Protein AF-A0A6M1RJI9-F1 (afdb_monomer)

Nearest PDB structures (foldseek):
  6ueb-assembly1_A  TM=7.688E-01  e=1.626E-05  Rabies virus SAD B19
  5a22-assembly1_A  TM=8.519E-01  e=1.386E-04  Vesicular stomatitis virus
  6u1x-assembly1_A  TM=8.011E-01  e=6.785E-05  Vesicular stomatitis Indiana virus strain San Juan

Structure (mmCIF, N/CA/C/O backbone):
data_AF-A0A6M1RJI9-F1
#
_entry.id   AF-A0A6M1RJI9-F1
#
loop_
_atom_site.group_PDB
_atom_site.id
_atom_site.type_symbol
_atom_site.label_atom_id
_atom_site.label_alt_id
_atom_site.label_comp_id
_atom_site.label_asym_id
_atom_site.label_entity_id
_atom_site.label_seq_id
_atom_site.pdbx_PDB_ins_code
_atom_site.Cartn_x
_atom_site.Cartn_y
_atom_site.Cartn_z
_atom_site.occupancy
_atom_site.B_iso_or_equiv
_atom_site.auth_seq_id
_atom_site.auth_comp_id
_atom_site.auth_asym_id
_atom_site.auth_atom_id
_atom_site.pdbx_PDB_model_num
ATOM 1 N N . MET A 1 1 ? 3.132 4.518 -4.940 1.00 54.66 1 MET A N 1
ATOM 2 C CA . MET A 1 1 ? 4.496 5.054 -4.721 1.00 54.66 1 MET A CA 1
ATOM 3 C C . MET A 1 1 ? 4.638 6.517 -5.124 1.00 54.66 1 MET A C 1
ATOM 5 O O . MET A 1 1 ? 5.552 7.148 -4.623 1.00 54.66 1 MET A O 1
ATOM 9 N N . GLY A 1 2 ? 3.790 7.071 -5.997 1.00 61.56 2 GLY A N 1
ATOM 10 C CA . GLY A 1 2 ? 3.803 8.501 -6.336 1.00 61.56 2 GLY A CA 1
ATOM 11 C C . GLY A 1 2 ? 2.572 9.245 -5.818 1.00 61.56 2 GLY A C 1
ATOM 12 O O . GLY A 1 2 ? 1.633 8.610 -5.335 1.00 61.56 2 GLY A O 1
ATOM 13 N N . TYR A 1 3 ? 2.595 10.574 -5.956 1.00 63.38 3 TYR A N 1
ATOM 14 C CA . TYR A 1 3 ? 1.474 11.466 -5.640 1.00 63.38 3 TYR A CA 1
ATOM 15 C C . TYR A 1 3 ? 0.200 11.020 -6.367 1.00 63.38 3 TYR A C 1
ATOM 17 O O . TYR A 1 3 ? 0.283 10.525 -7.492 1.00 63.38 3 TYR A O 1
ATOM 25 N N . ASN A 1 4 ? -0.963 11.174 -5.725 1.00 62.00 4 ASN A N 1
ATOM 26 C CA . ASN A 1 4 ? -2.245 10.734 -6.278 1.00 62.00 4 ASN A CA 1
ATOM 27 C C . ASN A 1 4 ? -2.454 11.319 -7.682 1.00 62.00 4 ASN A C 1
ATOM 29 O O . ASN A 1 4 ? -2.643 12.524 -7.841 1.00 62.00 4 ASN A O 1
ATOM 33 N N . GLY A 1 5 ? -2.432 10.452 -8.691 1.00 67.50 5 GLY A N 1
ATOM 34 C CA . GLY A 1 5 ? -2.648 10.810 -10.084 1.00 67.50 5 GLY A CA 1
ATOM 35 C C . GLY A 1 5 ? -3.392 9.689 -10.790 1.00 67.50 5 GLY A C 1
ATOM 36 O O . GLY A 1 5 ? -3.007 8.527 -10.679 1.00 67.50 5 GLY A O 1
ATOM 37 N N . ILE A 1 6 ? -4.462 10.044 -11.500 1.00 73.12 6 ILE A N 1
ATOM 38 C CA . ILE A 1 6 ? -5.190 9.106 -12.355 1.00 73.12 6 ILE A CA 1
ATOM 39 C 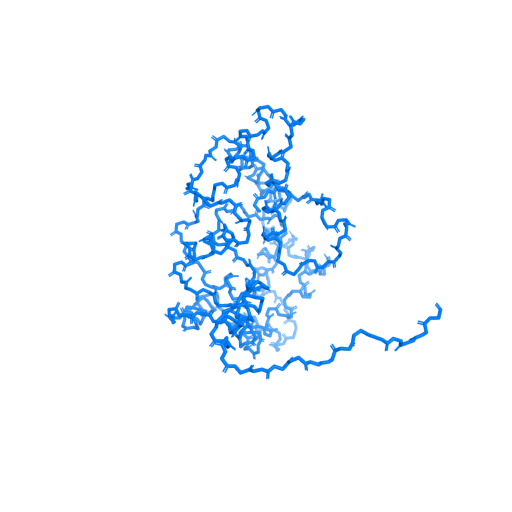C . ILE A 1 6 ? -4.320 8.842 -13.581 1.00 73.12 6 ILE A C 1
ATOM 41 O O . ILE A 1 6 ? -3.926 9.778 -14.280 1.00 73.12 6 ILE A O 1
ATOM 45 N N . ASN A 1 7 ? -4.005 7.574 -13.836 1.00 78.75 7 ASN A N 1
ATOM 46 C CA . ASN A 1 7 ? -3.258 7.186 -15.029 1.00 78.75 7 ASN A CA 1
ATOM 47 C C . ASN A 1 7 ? -4.212 6.914 -16.211 1.00 78.75 7 ASN A C 1
ATOM 49 O O . ASN A 1 7 ? -5.411 6.694 -16.038 1.00 78.75 7 ASN A O 1
ATOM 53 N N . ILE A 1 8 ? -3.683 6.908 -17.439 1.00 82.62 8 ILE A N 1
ATOM 54 C CA . ILE A 1 8 ? -4.503 6.674 -18.642 1.00 82.62 8 ILE A CA 1
ATOM 55 C C . ILE A 1 8 ? -5.174 5.290 -18.590 1.00 82.62 8 ILE A C 1
ATOM 57 O O . ILE A 1 8 ? -6.330 5.146 -18.978 1.00 82.62 8 ILE A O 1
ATOM 61 N N . LEU A 1 9 ? -4.484 4.277 -18.056 1.00 81.94 9 LEU A N 1
ATOM 62 C CA . LEU A 1 9 ? -5.016 2.913 -17.950 1.00 81.94 9 LEU A CA 1
ATOM 63 C C . LEU A 1 9 ? -6.237 2.821 -17.019 1.00 81.94 9 LEU A C 1
ATOM 65 O O . LEU A 1 9 ? -7.121 2.003 -17.247 1.00 81.94 9 LEU A O 1
ATOM 69 N N . GLU A 1 10 ? -6.313 3.674 -16.005 1.00 81.62 10 GLU A N 1
ATOM 70 C CA . GLU A 1 10 ? -7.425 3.794 -15.064 1.00 81.62 10 GLU A CA 1
ATOM 71 C C . GLU A 1 10 ? -8.623 4.511 -15.688 1.00 81.62 10 GLU A C 1
ATOM 73 O O . GLU A 1 10 ? -9.766 4.193 -15.367 1.00 81.62 10 GLU A O 1
ATOM 78 N N . MET A 1 11 ? -8.376 5.421 -16.637 1.00 82.12 11 MET A N 1
ATOM 79 C CA . MET A 1 11 ? -9.438 5.990 -17.471 1.00 82.12 11 MET A CA 1
ATOM 80 C C . MET A 1 11 ? -9.986 4.968 -18.476 1.00 82.12 11 MET A C 1
ATOM 82 O O . MET A 1 11 ? -11.170 5.006 -18.800 1.00 82.12 11 MET A O 1
ATOM 86 N N . MET A 1 12 ? -9.140 4.053 -18.962 1.00 82.81 12 MET A N 1
ATOM 87 C CA . MET A 1 12 ? -9.528 3.019 -19.928 1.00 82.81 12 MET A CA 1
ATOM 88 C C . MET A 1 12 ? -10.260 1.840 -19.282 1.00 82.81 12 MET A C 1
ATOM 90 O O . MET A 1 12 ? -11.216 1.325 -19.859 1.00 82.81 12 MET A O 1
ATOM 94 N N . MET A 1 13 ? -9.821 1.396 -18.102 1.00 83.06 13 MET A N 1
ATOM 95 C CA . MET A 1 13 ? -10.439 0.286 -17.379 1.00 83.06 13 MET A CA 1
ATOM 96 C C . MET A 1 13 ? -10.704 0.646 -15.923 1.00 83.06 13 MET A C 1
ATOM 98 O O . MET A 1 13 ? -9.793 0.907 -15.135 1.00 83.06 13 MET A O 1
ATOM 102 N N . ARG A 1 14 ? -11.980 0.570 -15.543 1.00 80.25 14 ARG A N 1
ATOM 103 C CA . ARG A 1 14 ? -12.413 0.756 -14.161 1.00 80.25 14 ARG A CA 1
ATOM 104 C C . ARG A 1 14 ? -12.185 -0.526 -13.362 1.00 80.25 14 ARG A C 1
ATOM 106 O O . ARG A 1 14 ? -12.650 -1.588 -13.759 1.00 80.25 14 ARG A O 1
ATOM 113 N N . GLY A 1 15 ? -11.534 -0.403 -12.205 1.00 78.06 15 GLY A N 1
ATOM 114 C CA . GLY A 1 15 ? -11.359 -1.520 -11.271 1.00 78.06 15 GLY A CA 1
ATOM 115 C C . GLY A 1 15 ? -10.278 -2.512 -11.694 1.00 78.06 15 GLY A C 1
ATOM 116 O O . GLY A 1 15 ? -10.478 -3.719 -11.579 1.00 78.06 15 GLY A O 1
ATOM 117 N N . PHE A 1 16 ? -9.141 -2.013 -12.193 1.00 79.44 16 PHE A N 1
ATOM 118 C CA . PHE A 1 16 ? -7.986 -2.869 -12.447 1.00 79.44 16 PHE A CA 1
ATOM 119 C C . PHE A 1 16 ? -7.584 -3.573 -11.143 1.00 79.44 16 PHE A C 1
ATOM 121 O O . PHE A 1 16 ? -7.431 -2.906 -10.120 1.00 79.44 16 PHE A O 1
ATOM 128 N N . PRO A 1 17 ? -7.431 -4.903 -11.143 1.00 79.31 17 PRO A N 1
ATOM 129 C CA . PRO A 1 17 ? -7.428 -5.628 -9.886 1.00 79.31 17 PRO A CA 1
ATOM 130 C C . PRO A 1 17 ? -6.064 -5.533 -9.158 1.00 79.31 17 PRO A C 1
ATOM 132 O O . PRO A 1 17 ? -6.002 -5.904 -7.989 1.00 79.31 17 PRO A O 1
ATOM 135 N N . ASP A 1 18 ? -4.983 -5.083 -9.823 1.00 84.31 18 ASP A N 1
ATOM 136 C CA . ASP A 1 18 ? -3.651 -4.823 -9.238 1.00 84.31 18 ASP A CA 1
ATOM 137 C C . ASP A 1 18 ? -3.057 -3.485 -9.688 1.00 84.31 18 ASP A C 1
ATOM 139 O O . ASP A 1 18 ? -2.511 -3.344 -10.788 1.00 84.31 18 ASP A O 1
ATOM 143 N N . ASN A 1 19 ? -3.106 -2.513 -8.783 1.00 84.44 19 ASN A N 1
ATOM 144 C CA . ASN A 1 19 ? -2.624 -1.161 -9.030 1.00 84.44 19 ASN A CA 1
ATOM 145 C C . ASN A 1 19 ? -1.123 -1.115 -9.358 1.00 84.44 19 ASN A C 1
ATOM 147 O O . ASN A 1 19 ? -0.722 -0.346 -10.228 1.00 84.44 19 ASN A O 1
ATOM 151 N N . LEU A 1 20 ? -0.296 -1.967 -8.739 1.00 86.25 20 LEU A N 1
ATOM 152 C CA . LEU A 1 20 ? 1.151 -1.963 -8.970 1.00 86.25 20 LEU A CA 1
ATOM 153 C C . LEU A 1 20 ? 1.479 -2.395 -10.403 1.00 86.25 20 LEU A C 1
ATOM 155 O O . LEU A 1 20 ? 2.220 -1.704 -11.099 1.00 86.25 20 LEU A O 1
ATOM 159 N N . SER A 1 21 ? 0.883 -3.499 -10.865 1.00 87.31 21 SER A N 1
ATOM 160 C CA . SER A 1 21 ? 1.082 -3.985 -12.238 1.00 87.31 21 SER A CA 1
ATOM 161 C C . SER A 1 21 ? 0.628 -2.966 -13.275 1.00 87.31 21 SER A C 1
ATOM 163 O O . SER A 1 21 ? 1.311 -2.766 -14.282 1.00 87.31 21 SER A O 1
ATOM 165 N N . ARG A 1 22 ? -0.500 -2.294 -13.027 1.00 86.94 22 ARG A N 1
ATOM 166 C CA . ARG A 1 22 ? -1.005 -1.220 -13.887 1.00 86.94 22 ARG A CA 1
ATOM 167 C C . ARG A 1 22 ? -0.012 -0.064 -13.972 1.00 86.94 22 ARG A C 1
ATOM 169 O O . ARG A 1 22 ? 0.372 0.331 -15.072 1.00 86.94 22 ARG A O 1
ATOM 176 N N . ASP A 1 23 ? 0.418 0.454 -12.827 1.00 87.38 23 ASP A N 1
ATOM 177 C CA . ASP A 1 23 ? 1.262 1.646 -12.762 1.00 87.38 23 ASP A CA 1
ATOM 178 C C . ASP A 1 23 ? 2.659 1.375 -13.345 1.00 87.38 23 ASP A C 1
ATOM 180 O O . ASP A 1 23 ? 3.169 2.179 -14.124 1.00 87.38 23 ASP A O 1
ATOM 184 N N . VAL A 1 24 ? 3.250 0.206 -13.068 1.00 88.62 24 VAL A N 1
ATOM 185 C CA . VAL A 1 24 ? 4.534 -0.212 -13.661 1.00 88.62 24 VAL A CA 1
ATOM 186 C C . VAL A 1 24 ? 4.414 -0.384 -15.176 1.00 88.62 24 VAL A C 1
ATOM 188 O O . VAL A 1 24 ? 5.307 0.038 -15.912 1.00 88.62 24 VAL A O 1
ATOM 191 N N . SER A 1 25 ? 3.310 -0.957 -15.664 1.00 88.88 25 SER A N 1
ATOM 192 C CA . SER A 1 25 ? 3.071 -1.106 -17.108 1.00 88.88 25 SER A CA 1
ATOM 193 C C . SER A 1 25 ? 2.943 0.249 -17.801 1.00 88.88 25 SER A C 1
ATOM 195 O O . SER A 1 25 ? 3.500 0.445 -18.883 1.00 88.88 25 SER A O 1
ATOM 197 N N . TYR A 1 26 ? 2.255 1.202 -17.167 1.00 88.75 26 TYR A N 1
ATOM 198 C CA . TYR A 1 26 ? 2.142 2.566 -17.674 1.00 88.75 26 TYR A CA 1
ATOM 199 C C . TYR A 1 26 ? 3.507 3.258 -17.730 1.00 88.75 26 TYR A C 1
ATOM 201 O O . TYR A 1 26 ? 3.900 3.747 -18.786 1.00 88.75 26 TYR A O 1
ATOM 209 N N . LEU A 1 27 ? 4.265 3.238 -16.631 1.00 88.81 27 LEU A N 1
ATOM 210 C CA . LEU A 1 27 ? 5.588 3.862 -16.562 1.00 88.81 27 LEU A CA 1
ATOM 211 C C . LEU A 1 27 ? 6.557 3.282 -17.600 1.00 88.81 27 LEU A C 1
ATOM 213 O O . LEU A 1 27 ? 7.226 4.044 -18.293 1.00 88.81 27 LEU A O 1
ATOM 217 N N . ARG A 1 28 ? 6.573 1.956 -17.779 1.00 88.44 28 ARG A N 1
ATOM 218 C CA . ARG A 1 28 ? 7.378 1.310 -18.829 1.00 88.44 28 ARG A CA 1
ATOM 219 C C . ARG A 1 28 ? 6.952 1.725 -20.234 1.00 88.44 28 ARG A C 1
ATOM 221 O O . ARG A 1 28 ? 7.806 2.002 -21.065 1.00 88.44 28 ARG A O 1
ATOM 228 N N . SER A 1 29 ? 5.649 1.844 -20.486 1.00 88.50 29 SER A N 1
ATOM 229 C CA . SER A 1 29 ? 5.143 2.306 -21.787 1.00 88.50 29 SER A CA 1
ATOM 230 C C . SER A 1 29 ? 5.578 3.744 -22.100 1.00 88.50 29 SER A C 1
ATOM 232 O O . SER A 1 29 ? 5.851 4.072 -23.253 1.00 88.50 29 SER A O 1
ATOM 234 N N . VAL A 1 30 ? 5.666 4.606 -21.080 1.00 88.50 30 VAL A N 1
ATOM 235 C CA . VAL A 1 30 ? 6.152 5.988 -21.230 1.00 88.50 30 VAL A CA 1
ATOM 236 C C . VAL A 1 30 ? 7.671 6.033 -21.426 1.00 88.50 30 VAL A C 1
ATOM 238 O O . VAL A 1 30 ? 8.154 6.829 -22.229 1.00 88.50 30 VAL A O 1
ATOM 241 N N . GLU A 1 31 ? 8.430 5.185 -20.731 1.00 88.50 31 GLU A N 1
ATOM 242 C CA . GLU A 1 31 ? 9.887 5.075 -20.896 1.00 88.50 31 GLU A CA 1
ATOM 243 C C . GLU A 1 31 ? 10.275 4.585 -22.301 1.00 88.50 31 GLU A C 1
ATOM 245 O O . GLU A 1 31 ? 11.167 5.162 -22.926 1.00 88.50 31 GLU A O 1
ATOM 250 N N . ASP A 1 32 ? 9.555 3.586 -22.823 1.00 88.38 32 ASP A N 1
ATOM 251 C CA . ASP A 1 32 ? 9.756 3.018 -24.163 1.00 88.38 32 ASP A CA 1
ATOM 252 C C . ASP A 1 32 ? 9.290 3.966 -25.292 1.00 88.38 32 ASP A C 1
ATOM 254 O O . ASP A 1 32 ? 9.581 3.740 -26.470 1.00 88.38 32 ASP A O 1
ATOM 258 N N . CYS A 1 33 ? 8.583 5.053 -24.963 1.00 90.38 33 CYS A N 1
ATOM 259 C CA . CYS A 1 33 ? 8.114 6.021 -25.947 1.00 90.38 33 CYS A CA 1
ATOM 260 C C . CYS A 1 33 ? 9.278 6.839 -26.533 1.00 90.38 33 CYS A C 1
ATOM 262 O O . CYS A 1 33 ? 10.050 7.495 -25.824 1.00 90.38 33 CYS A O 1
ATOM 264 N N . ILE A 1 34 ? 9.368 6.865 -27.865 1.00 88.00 34 ILE A N 1
ATOM 265 C CA . ILE A 1 34 ? 10.424 7.573 -28.606 1.00 88.00 34 ILE A CA 1
ATOM 266 C C . ILE A 1 34 ? 10.379 9.082 -28.322 1.00 88.00 34 ILE A C 1
ATOM 268 O O . ILE A 1 34 ? 11.422 9.712 -28.178 1.00 88.00 34 ILE A O 1
ATOM 272 N N . SER A 1 35 ? 9.179 9.647 -28.173 1.00 90.25 35 SER A N 1
ATOM 273 C CA . SER A 1 35 ? 8.956 11.077 -27.925 1.00 90.25 35 SER A CA 1
ATOM 274 C C . SER A 1 35 ? 9.221 11.515 -26.480 1.00 90.25 35 SER A C 1
ATOM 276 O O . SER A 1 35 ? 9.099 12.700 -26.176 1.00 90.25 35 SER A O 1
ATOM 278 N N . CYS A 1 36 ? 9.546 10.588 -25.575 1.00 87.94 36 CYS A N 1
ATOM 279 C CA . CYS A 1 36 ? 9.780 10.908 -24.172 1.00 87.94 36 CYS A CA 1
ATOM 280 C C . CYS A 1 36 ? 11.169 11.566 -23.984 1.00 87.94 36 CYS A C 1
ATOM 282 O O . CYS A 1 36 ? 12.174 10.976 -24.397 1.00 87.94 36 CYS A O 1
ATOM 284 N N . PRO A 1 37 ? 11.252 12.766 -23.369 1.00 93.12 37 PRO A N 1
ATOM 285 C CA . PRO A 1 37 ? 12.521 13.445 -23.111 1.00 93.12 37 PRO A CA 1
ATOM 286 C C . PRO A 1 37 ? 13.466 12.633 -22.216 1.00 93.12 37 PRO A C 1
ATOM 288 O O . PRO A 1 37 ? 13.027 11.985 -21.266 1.00 93.12 37 PRO A O 1
ATOM 291 N N . ASP A 1 38 ? 14.777 12.751 -22.434 1.00 90.81 38 ASP A N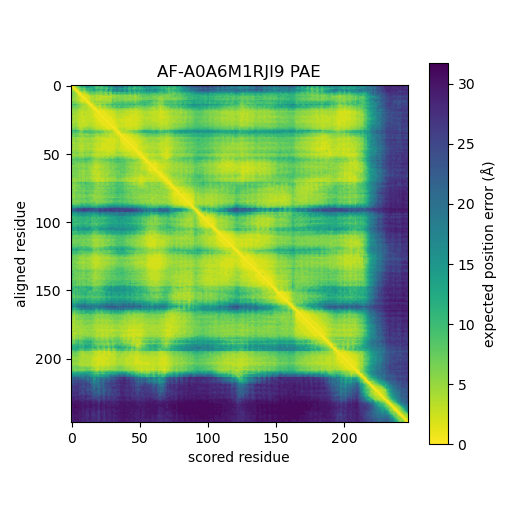 1
ATOM 292 C CA . ASP A 1 38 ? 15.778 11.970 -21.689 1.00 90.81 38 ASP A CA 1
ATOM 293 C C . ASP A 1 38 ? 15.768 12.227 -20.177 1.00 90.81 38 ASP A C 1
ATOM 295 O O . ASP A 1 38 ? 15.994 11.311 -19.385 1.00 90.81 38 ASP A O 1
ATOM 299 N N . TRP A 1 39 ? 15.486 13.462 -19.750 1.00 90.75 39 TRP A N 1
ATOM 300 C CA . TRP A 1 39 ? 15.369 13.789 -18.325 1.00 90.75 39 TRP A CA 1
ATOM 301 C C . TRP A 1 39 ? 14.205 13.035 -17.670 1.00 90.75 39 TRP A C 1
ATOM 303 O O . TRP A 1 39 ? 14.344 12.534 -16.555 1.00 90.75 39 TRP A O 1
ATOM 313 N N . LEU A 1 40 ? 13.087 12.892 -18.388 1.00 89.69 40 LEU A N 1
ATOM 314 C CA . LEU A 1 40 ? 11.904 12.190 -17.907 1.00 89.69 40 LEU A CA 1
ATOM 315 C C . LEU A 1 40 ? 12.137 10.679 -17.908 1.00 89.69 40 LEU A C 1
ATOM 317 O O . LEU A 1 40 ? 11.787 10.018 -16.934 1.00 89.69 40 LEU A O 1
ATOM 321 N N . LYS A 1 41 ? 12.798 10.141 -18.941 1.00 90.19 41 LYS A N 1
ATOM 322 C CA . LYS A 1 41 ? 13.217 8.730 -18.977 1.00 90.19 41 LYS A CA 1
ATOM 323 C C . LYS A 1 41 ? 14.080 8.371 -17.775 1.00 90.19 41 LYS A C 1
ATOM 325 O O . LYS A 1 41 ? 13.788 7.391 -17.104 1.00 90.19 41 LYS A O 1
ATOM 330 N N . LYS A 1 42 ? 15.085 9.191 -17.446 1.00 89.31 42 LYS A N 1
ATOM 331 C CA . LYS A 1 42 ? 15.940 8.979 -16.263 1.00 89.31 42 LYS A CA 1
ATOM 332 C C . LYS A 1 42 ? 15.141 8.975 -14.961 1.00 89.31 42 LYS A C 1
ATOM 334 O O . LYS A 1 42 ? 15.358 8.106 -14.123 1.00 89.31 42 LYS A O 1
ATOM 339 N N . MET A 1 43 ? 14.195 9.905 -14.806 1.00 89.44 43 MET A N 1
ATOM 340 C CA . MET A 1 43 ? 13.311 9.922 -13.639 1.00 89.44 43 MET A CA 1
ATOM 341 C C . MET A 1 43 ? 12.461 8.650 -13.579 1.00 89.44 43 MET A C 1
ATOM 343 O O . MET A 1 43 ? 12.472 7.959 -12.566 1.00 89.44 43 MET A O 1
ATOM 347 N N . ILE A 1 44 ? 11.757 8.304 -14.660 1.00 89.06 44 ILE A N 1
ATOM 348 C CA . ILE A 1 44 ? 10.906 7.107 -14.726 1.00 89.06 44 ILE A CA 1
ATOM 349 C C . ILE A 1 44 ? 11.719 5.841 -14.439 1.00 89.06 44 ILE A C 1
ATOM 351 O O . ILE A 1 44 ? 11.268 4.978 -13.687 1.00 89.06 44 ILE A O 1
ATOM 355 N N . HIS A 1 45 ? 12.938 5.763 -14.965 1.00 88.88 45 HIS A N 1
ATOM 356 C CA . HIS A 1 45 ? 13.853 4.665 -14.703 1.00 88.88 45 HIS A CA 1
ATOM 357 C C . HIS A 1 45 ? 14.167 4.525 -13.207 1.00 88.88 45 HIS A C 1
ATOM 359 O O . HIS A 1 45 ? 14.023 3.438 -12.649 1.00 88.88 45 HIS A O 1
ATOM 365 N N . ALA A 1 46 ? 14.498 5.629 -12.527 1.00 88.38 46 ALA A N 1
ATOM 366 C CA . ALA A 1 46 ? 14.695 5.636 -11.078 1.00 88.38 46 ALA A CA 1
ATOM 367 C C . ALA A 1 46 ? 13.423 5.205 -10.324 1.00 88.38 46 ALA A C 1
ATOM 369 O O . ALA A 1 46 ? 13.498 4.453 -9.351 1.00 88.38 46 ALA A O 1
ATOM 370 N N . TRP A 1 47 ? 12.242 5.625 -10.788 1.00 88.25 47 TRP A N 1
ATOM 371 C CA . TRP A 1 47 ? 10.943 5.251 -10.215 1.00 88.25 47 TRP A CA 1
ATOM 372 C C . TRP A 1 47 ? 10.616 3.756 -10.350 1.00 88.25 47 TRP A C 1
ATOM 374 O O . TRP A 1 47 ? 9.959 3.191 -9.472 1.00 88.25 47 TRP A O 1
ATOM 384 N N . LEU A 1 48 ? 11.095 3.107 -11.412 1.00 88.62 48 LEU A N 1
ATOM 385 C CA . LEU A 1 48 ? 10.914 1.675 -11.668 1.00 88.62 48 LEU A CA 1
ATOM 386 C C . LEU A 1 48 ? 11.845 0.784 -10.834 1.00 88.62 48 LEU A C 1
ATOM 388 O O . LEU A 1 48 ? 11.604 -0.418 -10.729 1.00 88.62 48 LEU A O 1
ATOM 392 N N . GLN A 1 49 ? 12.875 1.366 -10.222 1.00 89.94 49 GLN A N 1
ATOM 393 C CA . GLN A 1 49 ? 13.773 0.687 -9.292 1.00 89.94 49 GLN A CA 1
ATOM 394 C C . GLN A 1 49 ? 13.216 0.800 -7.863 1.00 89.94 49 GLN A C 1
ATOM 396 O O . GLN A 1 49 ? 13.194 1.905 -7.312 1.00 89.94 49 GLN A O 1
ATOM 401 N N . PRO A 1 50 ? 12.710 -0.287 -7.254 1.00 88.94 50 PRO A N 1
ATOM 402 C CA . PRO A 1 50 ? 12.081 -0.251 -5.936 1.00 88.94 50 PRO A CA 1
ATOM 403 C C . PRO A 1 50 ? 13.066 0.137 -4.825 1.00 88.94 50 PRO A C 1
ATOM 405 O O . PRO A 1 50 ? 14.229 -0.260 -4.828 1.00 88.94 50 PRO A O 1
ATOM 408 N N . ILE A 1 51 ? 12.559 0.871 -3.833 1.00 90.31 51 ILE A N 1
ATOM 409 C CA . ILE A 1 51 ? 13.233 1.112 -2.554 1.00 90.31 51 ILE A CA 1
ATOM 410 C C . ILE A 1 51 ? 12.344 0.485 -1.485 1.00 90.31 51 ILE A C 1
ATOM 412 O O . ILE A 1 51 ? 11.195 0.903 -1.323 1.00 90.31 51 ILE A O 1
ATOM 416 N N . TYR A 1 52 ? 12.848 -0.534 -0.797 1.00 90.19 52 TYR A N 1
ATOM 417 C CA . TYR A 1 52 ? 12.092 -1.272 0.214 1.00 90.19 52 TYR A CA 1
ATOM 418 C C . TYR A 1 52 ? 12.127 -0.569 1.571 1.00 90.19 52 TYR A C 1
ATOM 420 O O . TYR A 1 52 ? 13.064 0.175 1.874 1.00 90.19 52 TYR A O 1
ATOM 428 N N . MET A 1 53 ? 11.108 -0.803 2.401 1.00 88.44 53 MET A N 1
ATOM 429 C CA . MET A 1 53 ? 11.204 -0.427 3.812 1.00 88.44 53 MET A CA 1
ATOM 430 C C . MET A 1 53 ? 12.129 -1.398 4.561 1.00 88.44 53 MET A C 1
ATOM 432 O O . MET A 1 53 ? 12.064 -2.601 4.315 1.00 88.44 53 MET A O 1
ATOM 436 N N . PRO A 1 54 ? 12.944 -0.907 5.514 1.00 84.81 54 PRO A N 1
ATOM 437 C CA . PRO A 1 54 ? 13.816 -1.765 6.317 1.00 84.81 54 PRO A CA 1
ATOM 438 C C . PRO A 1 54 ? 13.037 -2.656 7.295 1.00 84.81 54 PRO A C 1
ATOM 440 O O . PRO A 1 54 ? 13.505 -3.732 7.653 1.00 84.81 54 PRO A O 1
ATOM 443 N N . HIS A 1 55 ? 11.851 -2.218 7.726 1.00 86.06 55 HIS A N 1
ATOM 444 C CA . HIS A 1 55 ? 10.975 -2.981 8.608 1.00 86.06 55 HIS A CA 1
ATOM 445 C C . HIS A 1 55 ? 9.819 -3.576 7.809 1.00 86.06 55 HIS A C 1
ATOM 447 O O . HIS A 1 55 ? 9.157 -2.869 7.048 1.00 86.06 55 HIS A O 1
ATOM 453 N N . ILE A 1 56 ? 9.575 -4.870 8.001 1.00 86.12 56 ILE A N 1
ATOM 454 C CA . ILE A 1 56 ? 8.463 -5.590 7.384 1.00 86.12 56 ILE A CA 1
ATOM 455 C C . ILE A 1 56 ? 7.297 -5.583 8.366 1.00 86.12 56 ILE A C 1
ATOM 457 O O . ILE A 1 56 ? 7.453 -5.991 9.512 1.00 86.12 56 ILE A O 1
ATOM 461 N N . ASN A 1 57 ? 6.131 -5.127 7.914 1.00 86.81 57 ASN A N 1
ATOM 462 C CA . ASN A 1 57 ? 4.900 -5.190 8.693 1.00 86.81 57 ASN A CA 1
ATOM 463 C C . ASN A 1 57 ? 3.886 -6.091 7.979 1.00 86.81 57 ASN A C 1
ATOM 465 O O . ASN A 1 57 ? 3.287 -5.683 6.989 1.00 86.81 57 ASN A O 1
ATOM 469 N N . TYR A 1 58 ? 3.671 -7.306 8.483 1.00 87.12 58 TYR A N 1
ATOM 470 C CA . TYR A 1 58 ? 2.719 -8.240 7.874 1.00 87.12 58 TYR A CA 1
ATOM 471 C C . TYR A 1 58 ? 1.254 -7.822 8.052 1.00 87.12 58 TYR A C 1
ATOM 473 O O . TYR A 1 58 ? 0.417 -8.218 7.245 1.00 87.12 58 TYR A O 1
ATOM 481 N N . ALA A 1 59 ? 0.934 -6.964 9.026 1.00 86.50 59 ALA A N 1
ATOM 482 C CA . ALA A 1 59 ? -0.425 -6.450 9.186 1.00 86.50 59 ALA A CA 1
ATOM 483 C C . ALA A 1 59 ? -0.862 -5.633 7.958 1.00 86.50 59 ALA A C 1
ATOM 485 O O . ALA A 1 59 ? -1.996 -5.757 7.502 1.00 86.50 59 ALA A O 1
ATOM 486 N N . THR A 1 60 ? 0.044 -4.855 7.348 1.00 86.56 60 THR A N 1
ATOM 487 C CA . THR A 1 60 ? -0.284 -4.097 6.127 1.00 86.56 60 THR A CA 1
ATOM 488 C C . THR A 1 60 ? -0.453 -5.003 4.909 1.00 86.56 60 THR A C 1
ATOM 490 O O . THR A 1 60 ? -1.309 -4.729 4.070 1.00 86.56 60 THR A O 1
ATOM 493 N N . LEU A 1 61 ? 0.307 -6.102 4.831 1.00 87.56 61 LEU A N 1
ATOM 494 C CA . LEU A 1 61 ? 0.158 -7.118 3.785 1.00 87.56 61 LEU A CA 1
ATOM 495 C C . LEU A 1 61 ? -1.192 -7.834 3.870 1.00 87.56 61 LEU A C 1
ATOM 497 O O . LEU A 1 61 ? -1.831 -8.083 2.851 1.00 87.56 61 LEU A O 1
ATOM 501 N N . ILE A 1 62 ? -1.617 -8.182 5.084 1.00 87.56 62 ILE A N 1
ATOM 502 C CA . ILE A 1 62 ? -2.897 -8.849 5.299 1.00 87.56 62 ILE A CA 1
ATOM 503 C C . ILE A 1 62 ? -4.044 -7.880 5.036 1.00 87.56 62 ILE A C 1
ATOM 505 O O . ILE A 1 62 ? -5.022 -8.297 4.440 1.00 87.56 62 ILE A O 1
ATOM 509 N N . GLN A 1 63 ? -3.942 -6.602 5.410 1.00 84.88 63 GLN A N 1
ATOM 510 C CA . GLN A 1 63 ? -4.995 -5.611 5.151 1.00 84.88 63 GLN A CA 1
ATOM 511 C C . GLN A 1 63 ? -5.184 -5.295 3.655 1.00 84.88 63 GLN A C 1
ATOM 513 O O . GLN A 1 63 ? -6.313 -5.058 3.228 1.00 84.88 63 GLN A O 1
ATOM 518 N N . ASP A 1 64 ? -4.113 -5.298 2.856 1.00 86.00 64 ASP A N 1
ATOM 519 C CA . ASP A 1 64 ? -4.168 -5.094 1.403 1.00 86.00 64 ASP A CA 1
ATOM 520 C C . ASP A 1 64 ? -3.367 -6.171 0.660 1.00 86.00 64 ASP A C 1
ATOM 522 O O . ASP A 1 64 ? -2.139 -6.129 0.559 1.00 86.00 64 ASP A O 1
ATOM 526 N N . VAL A 1 65 ? -4.100 -7.100 0.042 1.00 84.38 65 VAL A N 1
ATOM 527 C CA . VAL A 1 65 ? -3.552 -8.251 -0.693 1.00 84.38 65 VAL A CA 1
ATOM 528 C C . VAL A 1 65 ? -2.665 -7.877 -1.885 1.00 84.38 65 VAL A C 1
ATOM 530 O O . VAL A 1 65 ? -1.923 -8.723 -2.389 1.00 84.38 65 VAL A O 1
ATOM 533 N N . THR A 1 66 ? -2.764 -6.640 -2.382 1.00 85.62 66 THR A N 1
ATOM 534 C CA . THR A 1 66 ? -1.986 -6.152 -3.530 1.00 85.62 66 THR A CA 1
ATOM 535 C C . THR A 1 66 ? -0.765 -5.332 -3.123 1.00 85.62 66 THR A C 1
ATOM 537 O O . THR A 1 66 ? 0.055 -4.995 -3.989 1.00 85.62 66 THR A O 1
ATOM 540 N N . ALA A 1 67 ? -0.603 -5.051 -1.827 1.00 85.75 67 ALA A N 1
ATOM 541 C CA . ALA A 1 67 ? 0.448 -4.192 -1.312 1.00 85.75 67 ALA A CA 1
ATOM 542 C C . ALA A 1 67 ? 1.858 -4.751 -1.562 1.00 85.75 67 ALA A C 1
ATOM 544 O O . ALA A 1 67 ? 2.119 -5.958 -1.585 1.00 85.75 67 ALA A O 1
ATOM 545 N N . ALA A 1 68 ? 2.802 -3.830 -1.730 1.00 87.06 68 ALA A N 1
ATOM 546 C CA . ALA A 1 68 ? 4.229 -4.111 -1.772 1.00 87.06 68 ALA A CA 1
ATOM 547 C C . ALA A 1 68 ? 4.917 -3.338 -0.647 1.00 87.06 68 ALA A C 1
ATOM 549 O O . ALA A 1 68 ? 4.569 -2.181 -0.400 1.00 87.06 68 ALA A O 1
ATOM 550 N N . ASN A 1 69 ? 5.895 -3.965 0.008 1.00 88.88 69 ASN A N 1
ATOM 551 C CA . ASN A 1 69 ? 6.640 -3.361 1.111 1.00 88.88 69 ASN A CA 1
ATOM 552 C C . ASN A 1 69 ? 7.676 -2.350 0.608 1.00 88.88 69 ASN A C 1
ATOM 554 O O . ASN A 1 69 ? 8.887 -2.574 0.614 1.00 88.88 69 ASN A O 1
ATOM 558 N N . LEU A 1 70 ? 7.176 -1.240 0.096 1.00 88.56 70 LEU A N 1
ATOM 559 C CA . LEU A 1 70 ? 7.986 -0.193 -0.477 1.00 88.56 70 LEU A CA 1
ATOM 560 C C . LEU A 1 70 ? 8.028 1.012 0.458 1.00 88.56 70 LEU A C 1
ATOM 562 O O . LEU A 1 70 ? 7.052 1.324 1.140 1.00 88.56 70 LEU A O 1
ATOM 566 N N . LEU A 1 71 ? 9.158 1.716 0.463 1.00 88.00 71 LEU A N 1
ATOM 567 C CA . LEU A 1 71 ? 9.323 2.943 1.228 1.00 88.00 71 LEU A CA 1
ATOM 568 C C . LEU A 1 71 ? 8.298 3.967 0.750 1.00 88.00 71 LEU A C 1
ATOM 570 O O . LEU A 1 71 ? 8.419 4.488 -0.353 1.00 88.00 71 LEU A O 1
ATOM 574 N N . SER A 1 72 ? 7.308 4.269 1.581 1.00 84.38 72 SER A N 1
ATOM 575 C CA . SER A 1 72 ? 6.284 5.267 1.299 1.00 84.38 72 SER A CA 1
ATOM 576 C C . SER A 1 72 ? 6.115 6.176 2.509 1.00 84.38 72 SER A C 1
ATOM 578 O O . SER A 1 72 ? 6.039 5.675 3.635 1.00 84.38 72 SER A O 1
ATOM 580 N N . PRO A 1 73 ? 6.003 7.498 2.304 1.00 84.69 73 PRO A N 1
ATOM 581 C CA . PRO A 1 73 ? 5.576 8.396 3.355 1.00 84.69 73 PRO A CA 1
ATOM 582 C C . PRO A 1 73 ? 4.121 8.093 3.713 1.00 84.69 73 PRO A C 1
ATOM 584 O O . PRO A 1 73 ? 3.364 7.454 2.967 1.00 84.69 73 PRO A O 1
ATOM 587 N N . ARG A 1 74 ? 3.730 8.579 4.880 1.00 81.25 74 ARG A N 1
ATOM 588 C CA . ARG A 1 74 ? 2.363 8.496 5.358 1.00 81.25 74 ARG A CA 1
ATOM 589 C C . ARG A 1 74 ? 1.443 9.366 4.496 1.00 81.25 74 ARG A C 1
ATOM 591 O O . ARG A 1 74 ? 1.798 10.486 4.152 1.00 81.25 74 ARG A O 1
ATOM 598 N N . SER A 1 75 ? 0.246 8.867 4.177 1.00 80.25 75 SER A N 1
ATOM 599 C CA . SER A 1 75 ? -0.783 9.696 3.537 1.00 80.25 75 SER A CA 1
ATOM 600 C C . SER A 1 75 ? -1.540 10.548 4.573 1.00 80.25 75 SER A C 1
ATOM 602 O O . SER A 1 75 ? -1.821 10.041 5.666 1.00 80.25 75 SER A O 1
ATOM 604 N N . PRO A 1 76 ? -1.994 11.766 4.226 1.00 76.44 76 PRO A N 1
ATOM 605 C CA . PRO A 1 76 ? -2.800 12.603 5.125 1.00 76.44 76 PRO A CA 1
ATOM 606 C C . PRO A 1 76 ? -4.100 11.923 5.579 1.00 76.44 76 PRO A C 1
ATOM 608 O O . PRO A 1 76 ? -4.546 12.064 6.717 1.00 76.44 76 PRO A O 1
ATOM 611 N N . SER A 1 77 ? -4.697 11.100 4.708 1.00 77.81 77 SER A N 1
ATOM 612 C CA . SER A 1 77 ? -5.876 10.291 5.049 1.00 77.81 77 SER A CA 1
ATOM 613 C C . SER A 1 77 ? -5.568 9.259 6.138 1.00 77.81 77 SER A C 1
ATOM 615 O O . SER A 1 77 ? -6.381 9.034 7.038 1.00 77.81 77 SER A O 1
ATOM 617 N N . SER A 1 78 ? -4.381 8.647 6.094 1.00 79.81 78 SER A N 1
ATOM 618 C CA . SER A 1 78 ? -3.883 7.782 7.167 1.00 79.81 78 SER A CA 1
ATOM 619 C C . SER A 1 78 ? -3.562 8.586 8.433 1.00 79.81 78 SER A C 1
ATOM 621 O O . SER A 1 78 ? -3.761 8.077 9.537 1.00 79.81 78 SER A O 1
ATOM 623 N N . GLY A 1 79 ? -3.097 9.835 8.294 1.00 77.62 79 GLY A N 1
ATOM 624 C CA . GLY A 1 79 ? -2.988 10.859 9.348 1.00 77.62 79 GLY A CA 1
ATOM 625 C C . GLY A 1 79 ? -4.260 10.971 10.179 1.00 77.62 79 GLY A C 1
ATOM 626 O O . GLY A 1 79 ? -4.300 10.583 11.350 1.00 77.62 79 GLY A O 1
ATOM 627 N N . ILE A 1 80 ? -5.337 11.388 9.515 1.00 77.81 80 ILE A N 1
ATOM 628 C CA . ILE A 1 80 ? -6.663 11.582 10.116 1.00 77.81 80 ILE A CA 1
ATOM 629 C C . ILE A 1 80 ? -7.174 10.291 10.767 1.00 77.81 80 ILE A C 1
ATOM 631 O O . ILE A 1 80 ? -7.665 10.320 11.897 1.00 77.81 80 ILE A O 1
ATOM 635 N N . LYS A 1 81 ? -7.030 9.142 10.090 1.00 79.81 81 LYS A N 1
ATOM 636 C CA . LYS A 1 81 ? -7.446 7.839 10.635 1.00 79.81 81 LYS A CA 1
ATOM 637 C C . LYS A 1 81 ? -6.799 7.536 11.985 1.00 79.81 81 LYS A C 1
ATOM 639 O O . LYS A 1 81 ? -7.501 7.087 12.891 1.00 79.81 81 LYS A O 1
ATOM 644 N N . GLN A 1 82 ? -5.499 7.789 12.148 1.00 81.25 82 GLN A N 1
ATOM 645 C CA . GLN A 1 82 ? -4.831 7.541 13.430 1.00 81.25 82 GLN A CA 1
ATOM 646 C C . GLN A 1 82 ? -5.303 8.508 14.509 1.00 81.25 82 GLN A C 1
ATOM 648 O O . GLN A 1 82 ? -5.561 8.054 15.616 1.00 81.25 82 GLN A O 1
ATOM 653 N N . VAL A 1 83 ? -5.456 9.800 14.200 1.00 79.31 83 VAL A N 1
ATOM 654 C CA . VAL A 1 83 ? -5.930 10.795 15.179 1.00 79.31 83 VAL A CA 1
ATOM 655 C C . VAL A 1 83 ? -7.313 10.412 15.705 1.00 79.31 83 VAL A C 1
ATOM 657 O O . VAL A 1 83 ? -7.540 10.401 16.912 1.00 79.31 83 VAL A O 1
ATOM 660 N N . VAL A 1 84 ? -8.227 10.016 14.813 1.00 78.94 84 VAL A N 1
ATOM 661 C CA . VAL A 1 84 ? -9.570 9.568 15.207 1.00 78.94 84 VAL A CA 1
ATOM 662 C C . VAL A 1 84 ? -9.514 8.258 15.994 1.00 78.94 84 VAL A C 1
ATOM 664 O O . VAL A 1 84 ? -10.206 8.123 16.997 1.00 78.94 84 VAL A O 1
ATOM 667 N N . THR A 1 85 ? -8.680 7.301 15.582 1.00 79.81 85 THR A N 1
ATOM 668 C CA . THR A 1 85 ? -8.529 6.023 16.302 1.00 79.81 85 THR A CA 1
ATOM 669 C C . THR A 1 85 ? -7.970 6.245 17.708 1.00 79.81 85 THR A C 1
ATOM 671 O O . THR A 1 85 ? -8.480 5.680 18.670 1.00 79.81 85 THR A O 1
ATOM 674 N N . GLN A 1 86 ? -6.973 7.120 17.846 1.00 80.56 86 GLN A N 1
ATOM 675 C CA . GLN A 1 86 ? -6.395 7.494 19.132 1.00 80.56 86 GLN A CA 1
ATOM 676 C C . GLN A 1 86 ? -7.425 8.203 20.016 1.00 80.56 86 GLN A C 1
ATOM 678 O O . GLN A 1 86 ? -7.534 7.880 21.193 1.00 80.56 86 GLN A O 1
ATOM 683 N N . TYR A 1 87 ? -8.218 9.115 19.450 1.00 79.69 87 TYR A N 1
ATOM 684 C CA . TYR A 1 87 ? -9.299 9.787 20.169 1.00 79.69 87 TYR A CA 1
ATOM 685 C C . TYR A 1 87 ? -10.365 8.816 20.697 1.00 79.69 87 TYR A C 1
ATOM 687 O O . TYR A 1 87 ? -10.818 8.943 21.833 1.00 79.69 87 TYR A O 1
ATOM 695 N N . LEU A 1 88 ? -10.759 7.831 19.887 1.00 78.81 88 LEU A N 1
ATOM 696 C CA . LEU A 1 88 ? -11.724 6.814 20.306 1.00 78.81 88 LEU A CA 1
ATOM 697 C C . LEU A 1 88 ? -11.139 5.881 21.378 1.00 78.81 88 LEU A C 1
ATOM 699 O O . LEU A 1 88 ? -11.872 5.440 22.261 1.00 78.81 88 LEU A O 1
ATOM 703 N N . GLY A 1 89 ? -9.827 5.625 21.334 1.00 76.00 89 GLY A N 1
ATOM 704 C CA . GLY A 1 89 ? -9.114 4.805 22.315 1.00 76.00 89 GLY A CA 1
ATOM 705 C C . GLY A 1 89 ? -8.884 5.482 23.672 1.00 76.00 89 GLY A C 1
ATOM 706 O O . GLY A 1 89 ? -8.840 4.796 24.688 1.00 76.00 89 GLY A O 1
ATOM 707 N N . THR A 1 90 ? -8.795 6.817 23.742 1.00 74.62 90 THR A N 1
ATOM 708 C CA . THR A 1 90 ? -8.557 7.551 25.006 1.00 74.62 90 THR A CA 1
ATOM 709 C C . THR A 1 90 ? -9.790 7.673 25.910 1.00 74.62 90 THR A C 1
ATOM 711 O O . THR A 1 90 ? -9.744 8.361 26.928 1.00 74.62 90 THR A O 1
ATOM 714 N N . GLY A 1 91 ? -10.887 6.976 25.594 1.00 62.09 91 GLY A N 1
ATOM 715 C CA . GLY A 1 91 ? -12.023 6.843 26.504 1.00 62.09 91 GLY A CA 1
ATOM 716 C C . GLY A 1 91 ? -12.918 8.080 26.557 1.00 62.09 91 GLY A C 1
ATOM 717 O O . GLY A 1 91 ? -13.348 8.494 27.636 1.00 62.09 91 GLY A O 1
ATOM 718 N N . THR A 1 92 ? -13.258 8.659 25.397 1.00 63.34 92 THR A N 1
ATOM 719 C CA . THR A 1 92 ? -14.388 9.601 25.313 1.00 63.34 92 THR A CA 1
ATOM 720 C C . THR A 1 92 ? -15.622 8.979 25.991 1.00 63.34 92 THR A C 1
ATOM 722 O O . THR A 1 92 ? -15.750 7.756 26.005 1.00 63.34 92 THR A O 1
ATOM 725 N N . LYS A 1 93 ? -16.548 9.783 26.547 1.00 65.81 93 LYS A N 1
ATOM 726 C CA . LYS A 1 93 ? -17.818 9.313 27.151 1.00 65.81 93 LYS A CA 1
ATOM 727 C C . LYS A 1 93 ? -18.736 8.655 26.106 1.00 65.81 93 LYS A C 1
ATOM 729 O O . LYS A 1 93 ? -19.790 9.179 25.751 1.00 65.81 93 LYS A O 1
ATOM 734 N N . ILE A 1 94 ? -18.328 7.507 25.587 1.00 72.19 94 ILE A N 1
ATOM 735 C CA . ILE A 1 94 ? -19.095 6.672 24.686 1.00 72.19 94 ILE A CA 1
ATOM 736 C C . ILE A 1 94 ? -20.134 5.981 25.559 1.00 72.19 94 ILE A C 1
ATOM 738 O O . ILE A 1 94 ? -19.811 5.175 26.425 1.00 72.19 94 ILE A O 1
ATOM 742 N N . ARG A 1 95 ? -21.404 6.340 25.355 1.00 79.19 95 ARG A N 1
ATOM 743 C CA . ARG A 1 95 ? -22.527 5.777 26.117 1.00 79.19 95 ARG A CA 1
ATOM 744 C C . ARG A 1 95 ? -22.735 4.284 25.829 1.00 79.19 95 ARG A C 1
ATOM 746 O O . ARG A 1 95 ? -23.285 3.575 26.664 1.00 79.19 95 ARG A O 1
ATOM 753 N N . ASN A 1 96 ? -22.318 3.825 24.650 1.00 82.75 96 ASN A N 1
ATOM 754 C CA . ASN A 1 96 ? -22.438 2.435 24.232 1.00 82.75 96 ASN A CA 1
ATOM 755 C C . ASN A 1 96 ? -21.287 1.590 24.809 1.00 82.75 96 ASN A C 1
ATOM 757 O O . ASN A 1 96 ? -20.147 1.707 24.360 1.00 82.75 96 ASN A O 1
ATOM 761 N N . GLN A 1 97 ? -21.609 0.735 25.782 1.00 82.75 97 GLN A N 1
ATOM 762 C CA . GLN A 1 97 ? -20.642 -0.145 26.442 1.00 82.75 97 GLN A CA 1
ATOM 763 C C . GLN A 1 97 ? -20.081 -1.217 25.501 1.00 82.75 97 GLN A C 1
ATOM 765 O O . GLN A 1 97 ? -18.891 -1.500 25.569 1.00 82.75 97 GLN A O 1
ATOM 770 N N . GLU A 1 98 ? -20.884 -1.734 24.567 1.00 82.06 98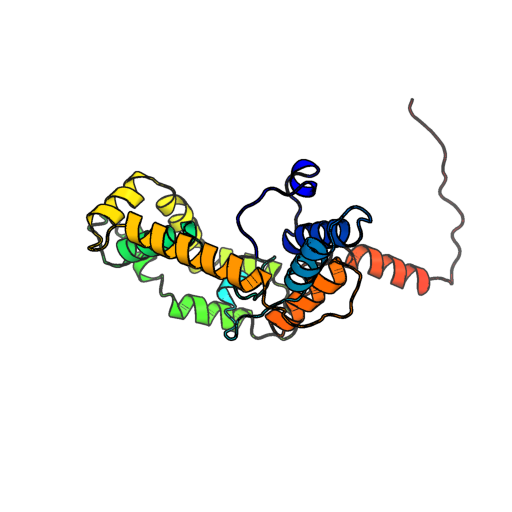 GLU A N 1
ATOM 771 C CA . GLU A 1 98 ? -20.430 -2.716 23.570 1.00 82.06 98 GLU A CA 1
ATOM 772 C C . GLU A 1 98 ? -19.335 -2.119 22.684 1.00 82.06 98 GLU A C 1
ATOM 774 O O . GLU A 1 98 ? -18.275 -2.705 22.485 1.00 82.06 98 GLU A O 1
ATOM 779 N N . PHE A 1 99 ? -19.547 -0.890 22.202 1.00 80.31 99 PHE A N 1
ATOM 780 C CA . PHE A 1 99 ? -18.540 -0.196 21.400 1.00 80.31 99 PHE A CA 1
ATOM 781 C C . PHE A 1 99 ? -17.275 0.104 22.211 1.00 80.31 99 PHE A C 1
ATOM 783 O O . PHE A 1 99 ? -16.171 -0.004 21.686 1.00 80.31 99 PHE A O 1
ATOM 790 N N . LYS A 1 100 ? -17.421 0.456 23.493 1.00 81.44 100 LYS A N 1
ATOM 791 C CA . LYS A 1 100 ? -16.284 0.685 24.390 1.00 81.44 100 LYS A CA 1
ATOM 792 C C . LYS A 1 100 ? -15.464 -0.594 24.589 1.00 81.44 100 LYS A C 1
ATOM 794 O O . LYS A 1 100 ? -14.251 -0.545 24.422 1.00 81.44 100 LYS A O 1
ATOM 799 N N . GLY A 1 101 ? -16.120 -1.728 24.837 1.00 80.75 101 GLY A N 1
ATOM 800 C CA . GLY A 1 101 ? -15.463 -3.033 24.943 1.00 80.75 101 GLY A CA 1
ATOM 801 C C . GLY A 1 101 ? -14.736 -3.428 23.655 1.00 80.75 101 GLY A C 1
ATOM 802 O O . GLY A 1 101 ? -13.590 -3.860 23.700 1.00 80.75 101 GLY A O 1
ATOM 803 N N . LEU A 1 102 ? -15.342 -3.186 22.487 1.00 80.88 102 LEU A N 1
ATOM 804 C CA . LEU A 1 102 ? -14.690 -3.424 21.193 1.00 80.88 102 LEU A CA 1
ATOM 805 C C . LEU A 1 102 ? -13.434 -2.559 20.984 1.00 80.88 102 LEU A C 1
ATOM 807 O O . LEU A 1 102 ? -12.451 -3.039 20.423 1.00 80.88 102 LEU A O 1
ATOM 811 N N . MET A 1 103 ? -13.444 -1.299 21.434 1.00 79.44 103 MET A N 1
ATOM 812 C CA . MET A 1 103 ? -12.261 -0.429 21.362 1.00 79.44 103 ME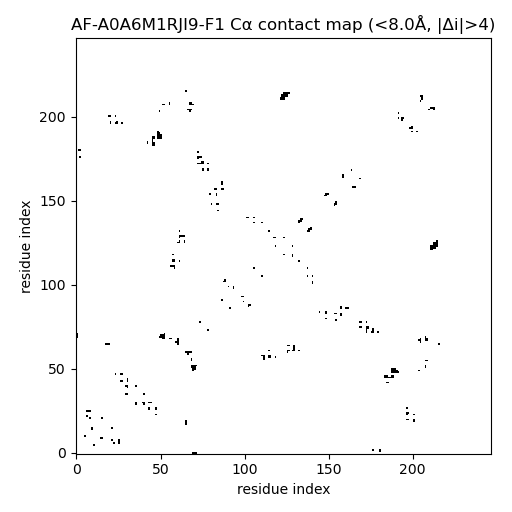T A CA 1
ATOM 813 C C . MET A 1 103 ? -11.152 -0.874 22.322 1.00 79.44 103 MET A C 1
ATOM 815 O O . MET A 1 103 ? -9.981 -0.777 21.970 1.00 79.44 103 MET A O 1
ATOM 819 N N . GLU A 1 104 ? -11.502 -1.391 23.503 1.00 79.56 104 GLU A N 1
ATOM 820 C CA . GLU A 1 104 ? -10.541 -1.927 24.481 1.00 79.56 104 GLU A CA 1
ATOM 821 C C . GLU A 1 104 ? -9.848 -3.202 23.969 1.00 79.56 104 GLU A C 1
ATOM 823 O O . GLU A 1 104 ? -8.659 -3.403 24.210 1.00 79.56 104 GLU A O 1
ATOM 828 N N . VAL A 1 105 ? -10.562 -4.033 23.202 1.00 79.00 105 VAL A N 1
ATOM 829 C CA . VAL A 1 105 ? -10.011 -5.242 22.560 1.00 79.00 105 VAL A CA 1
ATOM 830 C C . VAL A 1 105 ? -9.014 -4.903 21.446 1.00 79.00 105 VAL A C 1
ATOM 832 O O . VAL A 1 105 ? -8.124 -5.705 21.143 1.00 79.00 105 VAL A O 1
ATOM 835 N N . LYS A 1 106 ? -9.113 -3.710 20.847 1.00 75.62 106 LYS A N 1
ATOM 836 C CA . LYS A 1 106 ? -8.206 -3.265 19.787 1.00 75.62 106 LYS A CA 1
ATOM 837 C C . LYS A 1 106 ? -6.851 -2.844 20.358 1.00 75.62 106 LYS A C 1
ATOM 839 O O . LYS A 1 106 ? -6.537 -1.663 20.493 1.00 75.62 106 LYS A O 1
ATOM 844 N N . ASN A 1 107 ? -6.013 -3.834 20.644 1.00 80.12 107 ASN A N 1
ATOM 845 C CA . ASN A 1 107 ? -4.602 -3.629 20.931 1.00 80.12 107 ASN A CA 1
ATOM 846 C C . ASN A 1 107 ? -3.769 -3.841 19.659 1.00 80.12 107 ASN A C 1
ATOM 848 O O . ASN A 1 107 ? -3.707 -4.952 19.132 1.00 80.12 107 ASN A O 1
ATOM 852 N N . LYS A 1 108 ? -3.089 -2.781 19.208 1.00 79.50 108 LYS A N 1
ATOM 853 C CA . LYS A 1 108 ? -2.224 -2.785 18.016 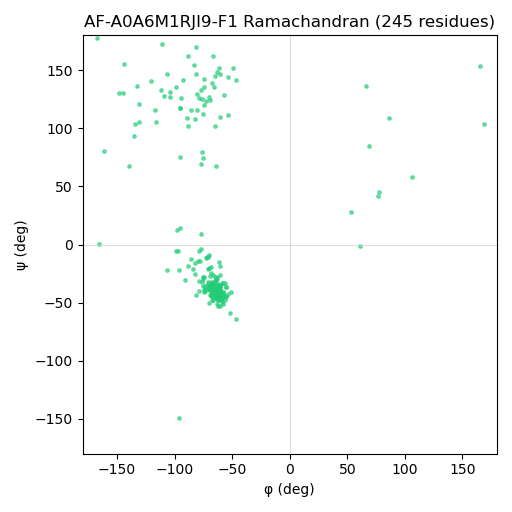1.00 79.50 108 LYS A CA 1
ATOM 854 C C . LYS A 1 108 ? -1.142 -3.868 18.080 1.00 79.50 108 LYS A C 1
ATOM 856 O O . LYS A 1 108 ? -0.869 -4.509 17.076 1.00 79.50 108 LYS A O 1
ATOM 861 N N . ASN A 1 109 ? -0.597 -4.131 19.267 1.00 83.69 109 ASN A N 1
ATOM 862 C CA . ASN A 1 109 ? 0.439 -5.151 19.441 1.00 83.69 109 ASN A CA 1
ATOM 863 C C . ASN A 1 109 ? -0.111 -6.569 19.227 1.00 83.69 109 ASN A C 1
ATOM 865 O O . ASN A 1 109 ? 0.591 -7.432 18.716 1.00 83.69 109 ASN A O 1
ATOM 869 N N . HIS A 1 110 ? -1.366 -6.819 19.617 1.00 86.12 110 HIS A N 1
ATOM 870 C CA . HIS A 1 110 ? -1.989 -8.130 19.419 1.00 86.12 110 HIS A CA 1
ATOM 871 C C . HIS A 1 110 ? -2.384 -8.343 17.954 1.00 86.12 110 HIS A C 1
ATOM 873 O O . HIS A 1 110 ? -2.263 -9.454 17.452 1.00 86.12 110 HIS A O 1
ATOM 879 N N . GLU A 1 111 ? -2.827 -7.285 17.269 1.00 85.69 111 GLU A N 1
ATOM 880 C CA . GLU A 1 111 ? -3.134 -7.314 15.834 1.00 85.69 111 GLU A CA 1
ATOM 881 C C . GLU A 1 111 ? -1.880 -7.616 14.996 1.00 85.69 111 GLU A C 1
ATOM 883 O O . GLU A 1 111 ? -1.911 -8.484 14.121 1.00 85.69 111 GLU A O 1
ATOM 888 N N . GLU A 1 112 ? -0.765 -6.939 15.295 1.00 87.12 112 GLU A N 1
ATOM 889 C CA . GLU A 1 112 ? 0.529 -7.172 14.641 1.00 87.12 112 GLU A CA 1
ATOM 890 C C . GLU A 1 112 ? 1.031 -8.598 14.910 1.00 87.12 112 GLU A C 1
ATOM 892 O O . GLU A 1 112 ? 1.345 -9.318 13.965 1.00 87.12 112 GLU A O 1
ATOM 897 N N . PHE A 1 113 ? 0.980 -9.058 16.164 1.00 89.88 113 PHE A N 1
ATOM 898 C CA . PHE A 1 113 ? 1.361 -10.425 16.531 1.00 89.88 113 PHE A CA 1
ATOM 899 C C . PHE A 1 113 ? 0.501 -11.497 15.842 1.00 89.88 113 PHE A C 1
ATOM 901 O O . PHE A 1 113 ? 1.017 -12.487 15.329 1.00 89.88 113 PHE A O 1
ATOM 908 N N . PHE A 1 114 ? -0.819 -11.303 15.783 1.00 90.12 114 PHE A N 1
ATOM 909 C CA . PHE A 1 114 ? -1.717 -12.216 15.074 1.00 90.12 114 PHE A CA 1
ATOM 910 C C . PHE A 1 114 ? -1.402 -12.266 13.573 1.00 90.12 114 PHE A C 1
ATOM 912 O O . PHE A 1 114 ? -1.397 -13.340 12.972 1.00 90.12 114 PHE A O 1
ATOM 919 N N . SER A 1 115 ? -1.083 -11.115 12.980 1.00 89.06 115 SER A N 1
ATOM 920 C CA . SER A 1 115 ? -0.693 -11.015 11.571 1.00 89.06 115 SER A CA 1
ATOM 921 C C . SER A 1 115 ? 0.633 -11.724 11.285 1.00 89.06 115 SER A C 1
ATOM 923 O O . SER A 1 115 ? 0.763 -12.403 10.269 1.00 89.06 115 SER A O 1
ATOM 925 N N . GLU A 1 116 ? 1.606 -11.613 12.189 1.00 90.06 116 GLU A N 1
ATOM 926 C CA . GLU A 1 116 ? 2.882 -12.329 12.101 1.00 90.06 116 GLU A CA 1
ATOM 927 C C . GLU A 1 116 ? 2.690 -13.848 12.152 1.00 90.06 116 GLU A C 1
ATOM 929 O O . GLU A 1 116 ? 3.243 -14.552 11.309 1.00 90.06 116 GLU A O 1
ATOM 934 N N . LEU A 1 117 ? 1.848 -14.346 13.065 1.00 90.69 117 LEU A N 1
ATOM 935 C CA . LEU A 1 117 ? 1.527 -15.775 13.166 1.00 90.69 117 LEU A CA 1
ATOM 936 C C . LEU A 1 117 ? 0.858 -16.311 11.894 1.00 90.69 117 LEU A C 1
ATOM 938 O O . LEU A 1 117 ? 1.220 -17.375 11.395 1.00 90.69 117 LEU A O 1
ATOM 942 N N . LEU A 1 118 ? -0.094 -15.564 11.327 1.00 88.69 118 LEU A N 1
ATOM 943 C CA . LEU A 1 118 ? -0.733 -15.934 10.059 1.00 88.69 118 LEU A CA 1
ATOM 944 C C . LEU A 1 118 ? 0.260 -15.965 8.891 1.00 88.69 118 LEU A C 1
ATOM 946 O O . LEU A 1 118 ? 0.081 -16.727 7.938 1.00 88.69 118 LEU A O 1
ATOM 950 N N . CYS A 1 119 ? 1.299 -15.135 8.955 1.00 88.31 119 CYS A N 1
ATOM 951 C CA . CYS A 1 119 ? 2.321 -15.021 7.931 1.00 88.31 119 CYS A CA 1
ATOM 952 C C . CYS A 1 119 ? 3.590 -15.824 8.228 1.00 88.31 119 CYS A C 1
ATOM 954 O O . CYS A 1 119 ? 4.560 -15.628 7.507 1.00 88.31 119 CYS A O 1
ATOM 956 N N . GLU A 1 120 ? 3.630 -16.735 9.202 1.00 87.56 120 GLU A N 1
ATOM 957 C CA . GLU A 1 120 ? 4.859 -17.469 9.549 1.00 87.56 120 GLU A CA 1
ATOM 958 C C . GLU A 1 120 ? 5.374 -18.347 8.388 1.00 87.56 120 GLU A C 1
ATOM 960 O O . GLU A 1 120 ? 6.579 -18.417 8.142 1.00 87.56 120 GLU A O 1
ATOM 965 N N . GLY A 1 121 ? 4.467 -18.912 7.582 1.00 84.19 121 GLY A N 1
ATOM 966 C CA . GLY A 1 121 ? 4.797 -19.777 6.443 1.00 84.19 121 GLY A CA 1
ATOM 967 C C . GLY A 1 121 ? 5.630 -19.112 5.333 1.00 84.19 121 GLY A C 1
ATOM 968 O O . GLY A 1 121 ? 5.566 -17.903 5.109 1.00 84.19 121 GLY A O 1
ATOM 969 N N . GLU A 1 122 ? 6.420 -19.915 4.615 1.00 80.06 122 GLU A N 1
ATOM 970 C CA . GLU A 1 122 ? 7.254 -19.464 3.485 1.00 80.06 122 GLU A CA 1
ATOM 971 C C . GLU A 1 122 ? 6.424 -19.183 2.217 1.00 80.06 122 GLU A C 1
ATOM 973 O O . GLU A 1 122 ? 6.632 -18.177 1.530 1.00 80.06 122 GLU A O 1
ATOM 978 N N . GLU A 1 123 ? 5.436 -20.040 1.940 1.00 83.44 123 GLU A N 1
ATOM 979 C CA . GLU A 1 123 ? 4.445 -19.837 0.883 1.00 83.44 123 GLU A CA 1
ATOM 980 C C . GLU A 1 123 ? 3.174 -19.209 1.458 1.00 83.44 123 GLU A C 1
ATOM 982 O O . GLU A 1 123 ? 2.477 -19.813 2.275 1.00 83.44 123 GLU A O 1
ATOM 987 N N . LEU A 1 124 ? 2.839 -18.003 0.994 1.00 83.88 124 LEU A N 1
ATOM 988 C CA . LEU A 1 124 ? 1.670 -17.273 1.473 1.00 83.88 124 LEU A CA 1
ATOM 989 C C . LEU A 1 124 ? 0.559 -17.216 0.423 1.00 83.88 124 LEU A C 1
ATOM 991 O O . LEU A 1 124 ? 0.733 -16.741 -0.708 1.00 83.88 124 LEU A O 1
ATOM 995 N N . HIS A 1 125 ? -0.637 -17.619 0.847 1.00 87.25 125 HIS A N 1
ATOM 996 C CA . HIS A 1 125 ? -1.891 -17.361 0.148 1.00 87.25 125 HIS A CA 1
ATOM 997 C C . HIS A 1 125 ? -2.546 -16.101 0.726 1.00 87.25 125 HIS A C 1
ATOM 999 O O . HIS A 1 125 ? -3.518 -16.186 1.468 1.00 87.25 125 HIS A O 1
ATOM 1005 N N . ILE A 1 126 ? -2.016 -14.923 0.375 1.00 86.75 126 ILE A N 1
ATOM 1006 C CA . ILE A 1 126 ? -2.368 -13.644 1.026 1.00 86.75 126 ILE A CA 1
ATOM 1007 C C . ILE A 1 126 ? -3.878 -13.375 1.000 1.00 86.75 126 ILE A C 1
ATOM 1009 O O . ILE A 1 126 ? -4.428 -12.900 1.982 1.00 86.75 126 ILE A O 1
ATOM 1013 N N . ARG A 1 127 ? -4.576 -13.741 -0.083 1.00 87.81 127 ARG A N 1
ATOM 1014 C CA . ARG A 1 127 ? -6.034 -13.566 -0.173 1.00 87.81 127 ARG A CA 1
ATOM 1015 C C . ARG A 1 127 ? -6.806 -14.396 0.855 1.00 87.81 127 ARG A C 1
ATOM 1017 O O . ARG A 1 127 ? -7.721 -13.879 1.472 1.00 87.81 127 ARG A O 1
ATOM 1024 N N . LEU A 1 128 ? -6.397 -15.644 1.076 1.00 89.38 128 LEU A N 1
ATOM 1025 C CA . LEU A 1 128 ? -6.998 -16.482 2.113 1.00 89.38 128 LEU A CA 1
ATOM 1026 C C . LEU A 1 128 ? -6.695 -15.920 3.509 1.00 89.38 128 LEU A C 1
ATOM 1028 O O . LEU A 1 128 ? -7.569 -15.899 4.365 1.00 89.38 128 LEU A O 1
ATOM 1032 N N . LEU A 1 129 ? -5.465 -15.447 3.731 1.00 90.50 129 LEU A N 1
ATOM 1033 C CA . LEU A 1 129 ? -5.071 -14.848 5.008 1.00 90.50 129 LEU A CA 1
ATOM 1034 C C . LEU A 1 129 ? -5.843 -13.554 5.297 1.00 90.50 129 LEU A C 1
ATOM 1036 O O . LEU A 1 129 ? -6.247 -13.338 6.435 1.00 90.50 129 LEU A O 1
ATOM 1040 N N . HIS A 1 130 ? -6.092 -12.737 4.272 1.00 91.38 130 HIS A N 1
ATOM 1041 C CA . HIS A 1 130 ? -6.958 -11.562 4.358 1.00 91.38 130 HIS A CA 1
ATOM 1042 C C . HIS A 1 130 ? -8.375 -11.944 4.786 1.00 91.38 130 HIS A C 1
ATOM 1044 O O . HIS A 1 130 ? -8.876 -11.384 5.755 1.00 91.38 130 HIS A O 1
ATOM 1050 N N . ASP A 1 131 ? -8.981 -12.943 4.138 1.00 90.94 131 ASP A N 1
ATOM 1051 C CA . ASP A 1 131 ? -10.338 -13.395 4.469 1.00 90.94 131 ASP A CA 1
ATOM 1052 C C . ASP A 1 131 ? -10.418 -13.940 5.914 1.00 90.94 131 ASP A C 1
ATOM 1054 O O . ASP A 1 131 ? -11.371 -13.664 6.645 1.00 90.94 131 ASP A O 1
ATOM 1058 N N . ILE A 1 132 ? -9.390 -14.674 6.367 1.00 91.75 132 ILE A N 1
ATOM 1059 C CA . ILE A 1 132 ? -9.283 -15.162 7.755 1.00 91.75 132 ILE A CA 1
ATOM 1060 C C . ILE A 1 132 ? -9.167 -13.992 8.741 1.00 91.75 132 ILE A C 1
ATOM 1062 O O . ILE A 1 132 ? -9.808 -13.998 9.794 1.00 91.75 132 ILE A O 1
ATOM 1066 N N . PHE A 1 133 ? -8.355 -12.987 8.413 1.00 91.50 133 PHE A N 1
ATOM 1067 C CA . PHE A 1 133 ? -8.186 -11.806 9.251 1.00 91.50 133 PHE A CA 1
ATOM 1068 C C . PHE A 1 133 ? -9.464 -10.966 9.318 1.00 91.50 133 PHE A C 1
ATOM 1070 O O . PHE A 1 133 ? -9.853 -10.542 10.407 1.00 91.50 133 PHE A O 1
ATOM 1077 N N . GLU A 1 134 ? -10.158 -10.770 8.195 1.00 90.38 134 GLU A N 1
ATOM 1078 C CA . GLU A 1 134 ? -11.423 -10.032 8.136 1.00 90.38 134 GLU A CA 1
ATOM 1079 C C . GLU A 1 134 ? -12.518 -10.721 8.967 1.00 90.38 134 GLU A C 1
ATOM 1081 O O . GLU A 1 134 ? -13.278 -10.050 9.668 1.00 90.38 134 GLU A O 1
ATOM 1086 N N . ALA A 1 135 ? -12.545 -12.059 8.970 1.00 91.38 135 ALA A N 1
ATOM 1087 C CA . ALA A 1 135 ? -13.459 -12.857 9.787 1.00 91.38 135 ALA A CA 1
ATOM 1088 C C . ALA A 1 135 ? -13.138 -12.842 11.298 1.00 91.38 135 ALA A C 1
ATOM 1090 O O . ALA A 1 135 ? -13.942 -13.316 12.105 1.00 91.38 135 ALA A O 1
ATOM 1091 N N . SER A 1 136 ? -11.976 -12.320 11.701 1.00 90.38 136 SER A N 1
ATOM 1092 C CA . SER A 1 136 ? -11.565 -12.240 13.105 1.00 90.38 136 SER A CA 1
ATOM 1093 C C . SER A 1 136 ? -12.183 -11.042 13.840 1.00 90.38 136 SER A C 1
ATOM 1095 O O . SER A 1 136 ? -12.747 -10.120 13.244 1.00 90.38 136 SER A O 1
ATOM 1097 N N . ILE A 1 137 ? -12.021 -11.009 15.168 1.00 87.88 137 ILE A N 1
ATOM 1098 C CA . ILE A 1 137 ? -12.452 -9.867 15.988 1.00 87.88 137 ILE A CA 1
ATOM 1099 C C . ILE A 1 137 ? -11.768 -8.558 15.559 1.00 87.88 137 ILE A C 1
ATOM 1101 O O . ILE A 1 137 ? -12.399 -7.503 15.595 1.00 87.88 137 ILE A O 1
ATOM 1105 N N . TYR A 1 138 ? -10.516 -8.618 15.093 1.00 88.31 138 TYR A N 1
ATOM 1106 C CA . TYR A 1 138 ? -9.769 -7.446 14.631 1.00 88.31 138 TYR A CA 1
ATOM 1107 C C . TYR A 1 138 ? -10.373 -6.875 13.344 1.00 88.31 138 TYR A C 1
ATOM 1109 O O . TYR A 1 138 ? -10.684 -5.684 13.289 1.00 88.31 138 TYR A O 1
ATOM 1117 N N . GLY A 1 139 ? -10.650 -7.739 12.362 1.00 87.62 139 GLY A N 1
ATOM 1118 C CA . GLY A 1 139 ? -11.315 -7.365 11.113 1.00 87.62 139 GLY A CA 1
ATOM 1119 C C . GLY A 1 139 ? -12.718 -6.789 11.329 1.00 87.62 139 GLY A C 1
ATOM 1120 O O . GLY A 1 139 ? -13.095 -5.784 10.714 1.00 87.62 139 GLY A O 1
ATOM 1121 N N . TYR A 1 140 ? -13.473 -7.353 12.276 1.00 88.31 140 TYR A N 1
ATOM 1122 C CA . TYR A 1 140 ? -14.780 -6.825 12.665 1.00 88.31 140 TYR A CA 1
ATOM 1123 C C . TYR A 1 140 ? -14.688 -5.408 13.254 1.00 88.31 140 TYR A C 1
ATOM 1125 O O . TYR A 1 140 ? -15.424 -4.505 12.837 1.00 88.31 140 TYR A O 1
ATOM 1133 N N . VAL A 1 141 ? -13.757 -5.177 14.187 1.00 86.62 141 VAL A N 1
ATOM 1134 C CA . VAL A 1 141 ? -13.543 -3.849 14.783 1.00 86.62 141 VAL A CA 1
ATOM 1135 C C . VAL A 1 141 ? -13.078 -2.838 13.728 1.00 86.62 141 VAL A C 1
ATOM 1137 O O . VAL A 1 141 ? -13.583 -1.711 13.695 1.00 86.62 141 VAL A O 1
ATOM 1140 N N . ASP A 1 142 ? -12.187 -3.232 12.818 1.00 85.94 142 ASP A N 1
ATOM 1141 C CA . ASP A 1 142 ? -11.710 -2.384 11.720 1.00 85.94 142 ASP A CA 1
ATOM 1142 C C . ASP A 1 142 ? -12.802 -2.010 10.722 1.00 85.94 142 ASP A C 1
ATOM 1144 O O . ASP A 1 142 ? -12.864 -0.864 10.255 1.00 85.94 142 ASP A O 1
ATOM 1148 N N . SER A 1 143 ? -13.718 -2.934 10.446 1.00 87.19 143 SER A N 1
ATOM 1149 C CA . SER A 1 143 ? -14.888 -2.687 9.604 1.00 87.19 143 SER A CA 1
ATOM 1150 C C . SER A 1 143 ? -15.820 -1.637 10.211 1.00 87.19 143 SER A C 1
ATOM 1152 O O . SER A 1 143 ? -16.354 -0.778 9.498 1.00 87.19 143 SER A O 1
ATOM 1154 N N . ILE A 1 144 ? -16.001 -1.658 11.535 1.00 85.88 144 ILE A N 1
ATOM 1155 C CA . ILE A 1 144 ? -16.781 -0.643 12.252 1.00 85.88 144 ILE A CA 1
ATOM 1156 C C . ILE A 1 144 ? -16.033 0.694 12.245 1.00 85.88 144 ILE A C 1
ATOM 1158 O O . ILE A 1 144 ? -16.598 1.716 11.843 1.00 85.88 144 ILE A O 1
ATOM 1162 N N . LEU A 1 145 ? -14.755 0.700 12.630 1.00 82.69 145 LEU A N 1
ATOM 1163 C CA . LEU A 1 145 ? -13.933 1.910 12.678 1.00 82.69 145 LEU A CA 1
ATOM 1164 C C . LEU A 1 145 ? -13.852 2.606 11.321 1.00 82.69 145 LEU A C 1
ATOM 1166 O O . LEU A 1 145 ? -14.003 3.823 11.242 1.00 82.69 145 LEU A O 1
ATOM 1170 N N . SER A 1 146 ? -13.709 1.852 10.234 1.00 83.81 146 SER A N 1
ATOM 1171 C CA . SER A 1 146 ? -13.652 2.397 8.876 1.00 83.81 146 SER A CA 1
ATOM 1172 C C . SER A 1 146 ? -14.916 3.161 8.469 1.00 83.81 146 SER A C 1
ATOM 1174 O O . SER A 1 146 ? -14.839 4.073 7.640 1.00 83.81 146 SER A O 1
ATOM 1176 N N . LYS A 1 147 ? -16.078 2.837 9.052 1.00 84.81 147 LYS A N 1
ATOM 1177 C CA . LYS A 1 147 ? -17.336 3.582 8.860 1.00 84.81 147 LYS A CA 1
ATOM 1178 C C . LYS A 1 147 ? -17.391 4.817 9.760 1.00 84.81 147 LYS A C 1
ATOM 1180 O O . LYS A 1 147 ? -17.732 5.907 9.304 1.00 84.81 147 LYS A O 1
ATOM 1185 N N . VAL A 1 148 ? -16.993 4.661 11.020 1.00 78.38 148 VAL A N 1
ATOM 1186 C CA . VAL A 1 148 ? -16.975 5.725 12.037 1.00 78.38 148 VAL A CA 1
ATOM 1187 C C . VAL A 1 148 ? -16.023 6.857 11.637 1.00 78.38 148 VAL A C 1
ATOM 1189 O O . VAL A 1 148 ? -16.408 8.025 11.653 1.00 78.38 148 VAL A O 1
ATOM 1192 N N . VAL A 1 149 ? -14.815 6.525 11.176 1.00 75.94 149 VAL A N 1
ATOM 1193 C CA . VAL A 1 149 ? -13.783 7.499 10.789 1.00 75.94 149 VAL A CA 1
ATOM 1194 C C . VAL A 1 149 ? -14.189 8.348 9.580 1.00 75.94 149 VAL A C 1
ATOM 1196 O O . VAL A 1 149 ? -13.765 9.496 9.478 1.00 75.94 149 VAL A O 1
ATOM 1199 N N . LYS A 1 150 ? -15.035 7.835 8.677 1.00 77.38 150 LYS A N 1
ATOM 1200 C CA . LYS A 1 150 ? -15.552 8.607 7.529 1.00 77.38 150 LYS A CA 1
ATOM 1201 C C . LYS A 1 150 ? -16.588 9.662 7.932 1.00 77.38 150 LYS A C 1
ATOM 1203 O O . LYS A 1 150 ? -16.944 10.511 7.120 1.00 77.38 150 LYS A O 1
ATOM 1208 N N . THR A 1 151 ? -17.080 9.624 9.170 1.00 80.56 151 THR A N 1
ATOM 1209 C CA . THR A 1 151 ? -18.109 10.552 9.642 1.00 80.56 151 THR A CA 1
ATOM 1210 C C . THR A 1 151 ? -17.480 11.891 10.022 1.00 80.56 151 THR A C 1
ATOM 1212 O O . THR A 1 151 ? -16.730 11.989 10.995 1.00 80.56 151 THR A O 1
ATOM 1215 N N . THR A 1 152 ? -17.840 12.949 9.294 1.00 78.06 152 THR A N 1
ATOM 1216 C CA . THR A 1 152 ? -17.317 14.316 9.488 1.00 78.06 152 THR A CA 1
ATOM 1217 C C . THR A 1 152 ? -17.517 14.841 10.912 1.00 78.06 152 THR A C 1
ATOM 1219 O O . THR A 1 152 ? -16.668 15.556 11.437 1.00 78.06 152 THR A O 1
ATOM 1222 N N . THR A 1 153 ? -18.607 14.458 11.580 1.00 78.50 153 THR A N 1
ATOM 1223 C CA . THR A 1 153 ? -18.889 14.833 12.973 1.00 78.50 153 THR A CA 1
ATOM 1224 C C . THR A 1 153 ? -17.866 14.261 13.952 1.00 78.50 153 THR A C 1
ATOM 1226 O O . THR A 1 153 ? -17.418 14.971 14.847 1.00 78.50 153 THR A O 1
ATOM 1229 N N . ILE A 1 154 ? -17.475 12.995 13.786 1.00 75.88 154 ILE A N 1
ATOM 1230 C CA . ILE A 1 154 ? -16.533 12.324 14.694 1.00 75.88 154 ILE A CA 1
ATOM 1231 C C . ILE A 1 154 ? -15.126 12.834 14.456 1.00 75.88 154 ILE A C 1
ATOM 1233 O O . ILE A 1 154 ? -14.415 13.090 15.423 1.00 75.88 154 ILE A O 1
ATOM 1237 N N . GLN A 1 155 ? -14.772 13.068 13.189 1.00 75.56 155 GLN A N 1
ATOM 1238 C CA . GLN A 1 155 ? -13.552 13.787 12.853 1.00 75.56 155 GLN A CA 1
ATOM 1239 C C . GLN A 1 155 ? -13.523 15.103 13.624 1.00 75.56 155 GLN A C 1
ATOM 1241 O O . GLN A 1 155 ? -12.660 15.231 14.479 1.00 75.56 155 GLN A O 1
ATOM 1246 N N . ARG A 1 156 ? -14.528 15.985 13.454 1.00 76.12 156 ARG A N 1
ATOM 1247 C CA . ARG A 1 156 ? -14.668 17.278 14.165 1.00 76.12 156 ARG A CA 1
ATOM 1248 C C . ARG A 1 156 ? -14.555 17.171 15.690 1.00 76.12 156 ARG A C 1
ATOM 1250 O O . ARG A 1 156 ? -13.948 18.042 16.306 1.00 76.12 156 ARG A O 1
ATOM 1257 N N . LEU A 1 157 ? -15.146 16.147 16.304 1.00 78.06 157 LEU A N 1
ATOM 1258 C CA . LEU A 1 157 ? -15.062 15.923 17.752 1.00 78.06 157 LEU A CA 1
ATOM 1259 C C . LEU A 1 157 ? -13.649 15.528 18.1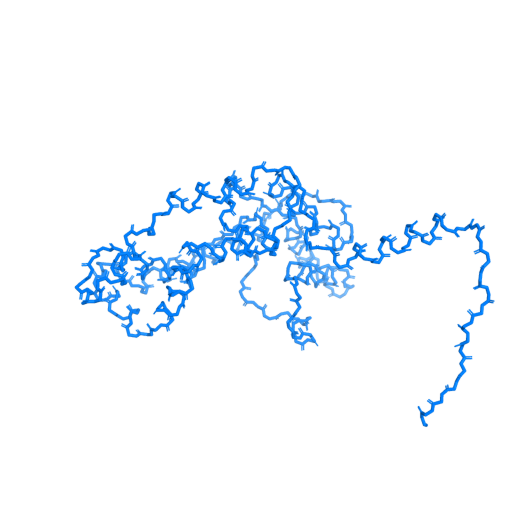89 1.00 78.06 157 LEU A C 1
ATOM 1261 O O . LEU A 1 157 ? -13.140 16.104 19.149 1.00 78.06 157 LEU A O 1
ATOM 1265 N N . ALA A 1 158 ? -13.003 14.627 17.445 1.00 75.94 158 ALA A N 1
ATOM 1266 C CA . ALA A 1 158 ? -11.600 14.294 17.656 1.00 75.94 158 ALA A CA 1
ATOM 1267 C C . ALA A 1 158 ? -10.720 15.550 17.513 1.00 75.94 158 ALA A C 1
ATOM 1269 O O . ALA A 1 158 ? -9.912 15.813 18.401 1.00 75.94 158 ALA A O 1
ATOM 1270 N N . MET A 1 159 ? -10.970 16.390 16.494 1.00 71.88 159 MET A N 1
ATOM 1271 C CA . MET A 1 159 ? -10.233 17.650 16.257 1.00 71.88 159 MET A CA 1
ATOM 1272 C C . MET A 1 159 ? -10.302 18.611 17.439 1.00 71.88 159 MET A C 1
ATOM 1274 O O . MET A 1 159 ? -9.312 19.236 17.789 1.00 71.88 159 MET A O 1
ATOM 1278 N N . LYS A 1 160 ? -11.482 18.753 18.052 1.00 73.00 160 LYS A N 1
ATOM 1279 C CA . LYS A 1 160 ? -11.683 19.676 19.180 1.00 73.00 160 LYS A CA 1
ATOM 1280 C C . LYS A 1 160 ? -11.003 19.212 20.464 1.00 73.00 160 LYS A C 1
ATOM 1282 O O . LYS A 1 160 ? -10.819 20.011 21.374 1.00 73.00 160 LYS A O 1
ATOM 1287 N N . SER A 1 161 ? -10.712 17.921 20.563 1.00 71.12 161 SER A N 1
ATOM 1288 C CA . SER A 1 161 ? -10.118 17.312 21.751 1.00 71.12 161 SER A CA 1
ATOM 1289 C C . SER A 1 161 ? -8.599 17.163 21.667 1.00 71.12 161 SER A C 1
ATOM 1291 O O . SER A 1 161 ? -7.947 17.045 22.702 1.00 71.12 161 SER A O 1
ATOM 1293 N N . SER A 1 162 ? -8.031 17.152 20.457 1.00 67.44 162 SER A N 1
ATOM 1294 C CA . SER A 1 162 ? -6.590 17.076 20.251 1.00 67.44 162 SER A CA 1
ATOM 1295 C C . SER A 1 162 ? -5.948 18.436 20.509 1.00 67.44 162 SER A C 1
ATOM 1297 O O . SER A 1 162 ? -6.395 19.450 19.986 1.00 67.44 162 SER A O 1
ATOM 1299 N N . SER A 1 163 ? -4.860 18.458 21.280 1.00 62.06 163 SER A N 1
ATOM 1300 C CA . SER A 1 163 ? -4.102 19.679 21.593 1.00 62.06 163 SER A CA 1
ATOM 1301 C C . SER A 1 163 ? -3.318 20.252 20.406 1.00 62.06 163 SER A C 1
ATOM 1303 O O . SER A 1 163 ? -2.737 21.326 20.526 1.00 62.06 163 SER A O 1
ATOM 1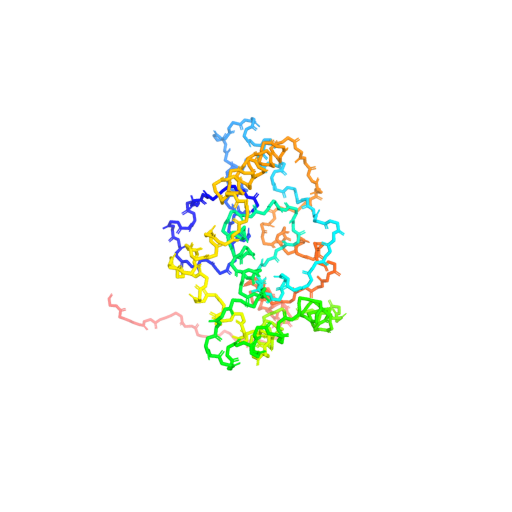305 N N . ARG A 1 164 ? -3.249 19.522 19.289 1.00 66.06 164 ARG A N 1
ATOM 1306 C CA . ARG A 1 164 ? -2.508 19.882 18.077 1.00 66.06 164 ARG A CA 1
ATOM 1307 C C . ARG A 1 164 ? -3.505 20.174 16.961 1.00 66.06 164 ARG A C 1
ATOM 1309 O O . ARG A 1 164 ? -4.444 19.394 16.784 1.00 66.06 164 ARG A O 1
ATOM 1316 N N . ASP A 1 165 ? -3.311 21.278 16.242 1.00 69.00 165 ASP A N 1
ATOM 1317 C CA . ASP A 1 165 ? -4.159 21.621 15.103 1.00 69.00 165 ASP A CA 1
ATOM 1318 C C . ASP A 1 165 ? -3.967 20.575 13.994 1.00 69.00 165 ASP A C 1
ATOM 1320 O O . ASP A 1 165 ? -2.857 20.133 13.695 1.00 69.00 165 ASP A O 1
ATOM 1324 N N . ILE A 1 166 ? -5.067 20.123 13.404 1.00 67.88 166 ILE A N 1
ATOM 1325 C CA . ILE A 1 166 ? -5.043 19.099 12.356 1.00 67.88 166 ILE A CA 1
ATOM 1326 C C . ILE A 1 166 ? -4.559 19.679 11.042 1.00 67.88 166 ILE A C 1
ATOM 1328 O O . ILE A 1 166 ? -3.979 18.941 10.248 1.00 67.88 166 ILE A O 1
ATOM 1332 N N . PHE A 1 167 ? -4.761 20.977 10.814 1.00 74.06 167 PHE A N 1
ATOM 1333 C CA . PHE A 1 167 ? -4.172 21.623 9.652 1.00 74.06 167 PHE A CA 1
ATOM 1334 C C . PHE A 1 167 ? -2.648 21.540 9.697 1.00 74.06 167 PHE A C 1
ATOM 1336 O O . PHE A 1 167 ? -2.053 21.275 8.657 1.00 74.06 167 PHE A O 1
ATOM 1343 N N . ASP A 1 168 ? -2.036 21.622 10.880 1.00 81.31 168 ASP A N 1
ATOM 1344 C CA . ASP A 1 168 ? -0.593 21.421 11.031 1.00 81.31 168 ASP A CA 1
ATOM 1345 C C . ASP A 1 168 ? -0.206 19.971 10.722 1.00 81.31 168 ASP A C 1
ATOM 1347 O O . ASP A 1 168 ? 0.705 19.740 9.939 1.00 81.31 168 ASP A O 1
ATOM 1351 N N . VAL A 1 169 ? -0.944 18.981 11.241 1.00 78.31 169 VAL A N 1
ATOM 1352 C CA . VAL A 1 169 ? -0.667 17.554 10.966 1.00 78.31 169 VAL A CA 1
ATOM 1353 C C . VAL A 1 169 ? -0.805 17.220 9.478 1.00 78.31 169 VAL A C 1
ATOM 1355 O O . VAL A 1 169 ? 0.032 16.515 8.924 1.00 78.31 169 VAL A O 1
ATOM 1358 N N . ILE A 1 170 ? -1.850 17.724 8.817 1.00 82.44 170 ILE A N 1
ATOM 1359 C CA . ILE A 1 170 ? -2.057 17.525 7.377 1.00 82.44 170 ILE A CA 1
ATOM 1360 C C . ILE A 1 170 ? -0.958 18.231 6.585 1.00 82.44 170 ILE A C 1
ATOM 1362 O O . ILE A 1 170 ? -0.449 17.661 5.626 1.00 82.44 170 ILE A O 1
ATOM 1366 N N . THR A 1 171 ? -0.585 19.450 6.981 1.00 86.38 171 THR A N 1
ATOM 1367 C CA . THR A 1 171 ? 0.475 20.215 6.313 1.00 86.38 171 THR A CA 1
ATOM 1368 C C . THR A 1 171 ? 1.825 19.520 6.464 1.00 86.38 171 THR A C 1
ATOM 1370 O O . THR A 1 171 ? 2.551 19.405 5.481 1.00 86.38 171 THR A O 1
ATOM 1373 N N . ASP A 1 172 ? 2.135 18.996 7.650 1.00 86.62 172 ASP A N 1
ATOM 1374 C CA . ASP A 1 172 ? 3.341 18.211 7.917 1.00 86.62 172 ASP A CA 1
ATOM 1375 C C . ASP A 1 172 ? 3.362 16.921 7.075 1.00 86.62 172 ASP A C 1
ATOM 1377 O O . ASP A 1 172 ? 4.377 16.614 6.444 1.00 86.62 172 ASP A O 1
ATOM 1381 N N . ASP A 1 173 ? 2.238 16.193 7.008 1.00 86.38 173 ASP A N 1
ATOM 1382 C CA . ASP A 1 173 ? 2.101 14.974 6.198 1.00 86.38 173 ASP A CA 1
ATOM 1383 C C . ASP A 1 173 ? 2.248 15.275 4.689 1.00 86.38 173 ASP A C 1
ATOM 1385 O O . ASP A 1 173 ? 2.976 14.569 3.990 1.00 86.38 173 ASP A O 1
ATOM 1389 N N . GLU A 1 174 ? 1.616 16.338 4.176 1.00 87.56 174 GLU A N 1
ATOM 1390 C CA . GLU A 1 174 ? 1.731 16.782 2.775 1.00 87.56 174 GLU A CA 1
ATOM 1391 C C . GLU A 1 174 ? 3.151 17.250 2.438 1.00 87.56 174 GLU A C 1
ATOM 1393 O O . GLU A 1 174 ? 3.713 16.865 1.412 1.00 87.56 174 GLU A O 1
ATOM 1398 N N . MET A 1 175 ? 3.773 18.041 3.316 1.00 89.44 175 MET A N 1
ATOM 1399 C CA . MET A 1 175 ? 5.148 18.507 3.137 1.00 89.44 175 MET A CA 1
ATOM 1400 C C . MET A 1 175 ? 6.127 17.329 3.149 1.00 89.44 175 MET A C 1
ATOM 1402 O O . MET A 1 175 ? 7.029 17.254 2.311 1.00 89.44 175 MET A O 1
ATOM 1406 N N . GLY A 1 176 ? 5.930 16.369 4.057 1.00 89.19 176 GLY A N 1
ATOM 1407 C CA . GLY A 1 176 ? 6.685 15.120 4.098 1.00 89.19 176 GLY A CA 1
ATOM 1408 C C . GLY A 1 176 ? 6.517 14.307 2.815 1.00 89.19 176 GLY A C 1
ATOM 1409 O O . GLY A 1 176 ? 7.504 13.830 2.248 1.00 89.19 176 GLY A O 1
ATOM 1410 N N . TYR A 1 177 ? 5.289 14.210 2.307 1.00 88.06 177 TYR A N 1
ATOM 1411 C CA . TYR A 1 177 ? 4.990 13.526 1.054 1.00 88.06 177 TYR A CA 1
ATOM 1412 C C . TYR A 1 177 ? 5.659 14.205 -0.149 1.00 88.06 177 TYR A C 1
ATOM 1414 O O . TYR A 1 177 ? 6.285 13.541 -0.979 1.00 88.06 177 TYR A O 1
ATOM 1422 N N . PHE A 1 178 ? 5.570 15.533 -0.238 1.00 88.38 178 PHE A N 1
ATOM 1423 C CA . PHE A 1 178 ? 6.174 16.317 -1.312 1.00 88.38 178 PHE A CA 1
ATOM 1424 C C . PHE A 1 178 ? 7.705 16.220 -1.299 1.00 88.38 178 PHE A C 1
ATOM 1426 O O . PHE A 1 178 ? 8.332 15.997 -2.338 1.00 88.38 178 PHE A O 1
ATOM 1433 N N . ASN A 1 179 ? 8.316 16.313 -0.116 1.00 89.81 179 ASN A N 1
ATOM 1434 C CA . ASN A 1 179 ? 9.757 16.140 0.050 1.00 89.81 179 ASN A CA 1
ATOM 1435 C C . ASN A 1 179 ? 10.205 14.731 -0.345 1.00 89.81 179 ASN A C 1
ATOM 1437 O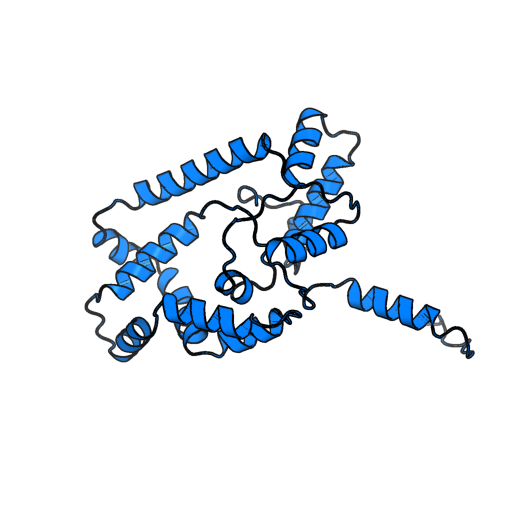 O . ASN A 1 179 ? 11.205 14.586 -1.052 1.00 89.81 179 ASN A O 1
ATOM 1441 N N . TYR A 1 180 ? 9.441 13.704 0.038 1.00 89.69 180 TYR A N 1
ATOM 1442 C CA . TYR A 1 180 ? 9.680 12.336 -0.408 1.00 89.69 180 TYR A CA 1
ATOM 1443 C C . TYR A 1 180 ? 9.604 12.227 -1.934 1.00 89.69 180 TYR A C 1
ATOM 1445 O O . TYR A 1 180 ? 10.500 11.649 -2.541 1.00 89.69 180 TYR A O 1
ATOM 1453 N N . PHE A 1 181 ? 8.589 12.817 -2.572 1.00 88.00 181 PHE A N 1
ATOM 1454 C CA . PHE A 1 181 ? 8.447 12.790 -4.028 1.00 88.00 181 PHE A CA 1
ATOM 1455 C C . PHE A 1 181 ? 9.653 13.430 -4.731 1.00 88.00 181 PHE A C 1
ATOM 1457 O O . PHE A 1 181 ? 10.220 12.844 -5.656 1.00 88.00 181 PHE A O 1
ATOM 1464 N N . LYS A 1 182 ? 10.092 14.604 -4.258 1.00 88.75 182 LYS A N 1
ATOM 1465 C CA . LYS A 1 182 ? 11.269 15.303 -4.792 1.00 88.75 182 LYS A CA 1
ATOM 1466 C C . LYS A 1 182 ? 12.540 14.468 -4.639 1.00 88.75 182 LYS A C 1
ATOM 1468 O O . LYS A 1 182 ? 13.291 14.316 -5.598 1.00 88.75 182 LYS A O 1
ATOM 1473 N N . TRP A 1 183 ? 12.761 13.906 -3.453 1.00 90.56 183 TRP A N 1
ATOM 1474 C CA . TRP A 1 183 ? 13.896 13.026 -3.177 1.00 90.56 183 TRP A CA 1
ATOM 1475 C C . TRP A 1 183 ? 13.866 11.772 -4.061 1.00 90.56 183 TRP A C 1
ATOM 1477 O O . TRP A 1 183 ? 14.864 11.428 -4.698 1.00 90.56 183 TRP A O 1
ATOM 1487 N N . ARG A 1 184 ? 12.694 11.144 -4.196 1.00 88.44 184 ARG A N 1
ATOM 1488 C CA . ARG A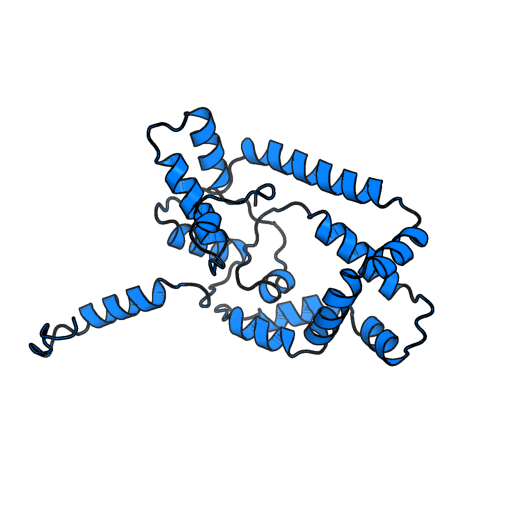 1 184 ? 12.491 9.912 -4.962 1.00 88.44 184 ARG A CA 1
ATOM 1489 C C . ARG A 1 184 ? 12.782 10.070 -6.453 1.00 88.44 184 ARG A C 1
ATOM 1491 O O . ARG A 1 184 ? 13.208 9.112 -7.084 1.00 88.44 184 ARG A O 1
ATOM 1498 N N . CYS A 1 185 ? 12.614 11.273 -7.001 1.00 86.50 185 CYS A N 1
ATOM 1499 C CA . CYS A 1 185 ? 12.983 11.582 -8.384 1.00 86.50 185 CYS A CA 1
ATOM 1500 C C . CYS A 1 185 ? 14.499 11.578 -8.637 1.00 86.50 185 CYS A C 1
ATOM 1502 O O . CYS A 1 185 ? 14.916 11.502 -9.790 1.00 86.50 185 CYS A O 1
ATOM 1504 N N . THR A 1 186 ? 15.312 11.697 -7.583 1.00 86.56 186 THR A N 1
ATOM 1505 C CA . THR A 1 186 ? 16.781 11.756 -7.677 1.00 86.56 186 THR A CA 1
ATOM 1506 C C . THR A 1 186 ? 17.472 10.478 -7.224 1.00 86.56 186 THR A C 1
ATOM 1508 O O . THR A 1 186 ? 18.608 10.230 -7.619 1.00 86.56 186 THR A O 1
ATOM 1511 N N . VAL A 1 187 ? 16.799 9.669 -6.404 1.00 88.31 187 VAL A N 1
ATOM 1512 C CA . VAL A 1 187 ? 17.364 8.448 -5.832 1.00 88.31 187 VAL A CA 1
ATOM 1513 C C . VAL A 1 187 ? 16.816 7.222 -6.540 1.00 88.31 187 VAL A C 1
ATOM 1515 O O . VAL A 1 187 ? 15.605 7.016 -6.632 1.00 88.31 187 VAL A O 1
ATOM 1518 N N . SER A 1 188 ? 17.752 6.399 -6.988 1.00 85.75 188 SER A N 1
ATOM 1519 C CA . SER A 1 188 ? 17.541 5.100 -7.608 1.00 85.75 188 SER A CA 1
ATOM 1520 C C . SER A 1 188 ? 17.602 3.984 -6.569 1.00 85.75 188 SER A C 1
ATOM 1522 O O . SER A 1 188 ? 18.394 4.046 -5.629 1.00 85.75 188 SER A O 1
ATOM 1524 N N . GLY A 1 189 ? 16.729 2.992 -6.725 1.00 85.69 189 GLY A N 1
ATOM 1525 C CA . GLY A 1 189 ? 16.670 1.808 -5.872 1.00 85.69 189 GLY A CA 1
ATOM 1526 C C . GLY A 1 189 ? 17.420 0.616 -6.464 1.00 85.69 189 GLY A C 1
ATOM 1527 O O . GLY A 1 189 ? 18.389 0.776 -7.202 1.00 85.69 189 GLY A O 1
ATOM 1528 N N . GLU A 1 190 ? 16.942 -0.588 -6.162 1.00 84.12 190 GLU A N 1
ATOM 1529 C CA . GLU A 1 190 ? 17.520 -1.825 -6.693 1.00 84.12 190 GLU A CA 1
ATOM 1530 C C . GLU A 1 190 ? 17.146 -2.037 -8.170 1.00 84.12 190 GLU A C 1
ATOM 1532 O O . GLU A 1 190 ? 15.988 -1.881 -8.573 1.00 84.12 190 GLU A O 1
ATOM 1537 N N . GLU A 1 191 ? 18.119 -2.419 -8.996 1.00 81.88 191 GLU A N 1
ATOM 1538 C CA . GLU A 1 191 ? 17.869 -2.788 -10.386 1.00 81.88 191 GLU A CA 1
ATOM 1539 C C . GLU A 1 191 ? 17.319 -4.206 -10.493 1.00 81.88 191 GLU A C 1
ATOM 1541 O O . GLU A 1 191 ? 17.921 -5.171 -10.037 1.00 81.88 191 GLU A O 1
ATOM 1546 N N . THR A 1 192 ? 16.172 -4.349 -11.157 1.00 73.50 192 THR A N 1
ATOM 1547 C CA . THR A 1 192 ? 15.529 -5.658 -11.314 1.00 73.50 192 THR A CA 1
ATOM 1548 C C . THR A 1 192 ? 16.013 -6.429 -12.541 1.00 73.50 192 THR A C 1
ATOM 1550 O O . THR A 1 192 ? 15.770 -7.627 -12.613 1.00 73.50 192 THR A O 1
ATOM 1553 N N . GLY A 1 193 ? 16.642 -5.779 -13.533 1.00 75.62 193 GLY A N 1
ATOM 1554 C CA . GLY A 1 193 ? 17.102 -6.406 -14.790 1.00 75.62 193 GLY A CA 1
ATOM 1555 C C . GLY A 1 193 ? 16.000 -7.043 -15.661 1.00 75.62 193 GLY A C 1
ATOM 1556 O O . GLY A 1 193 ? 16.272 -7.561 -16.743 1.00 75.62 193 GLY A O 1
ATOM 1557 N N . ILE A 1 194 ? 14.744 -7.006 -15.211 1.00 81.00 194 ILE A N 1
ATOM 1558 C CA . ILE A 1 194 ? 13.592 -7.652 -15.837 1.00 81.00 194 ILE A CA 1
ATOM 1559 C C . ILE A 1 194 ? 12.829 -6.619 -16.665 1.00 81.00 194 ILE A C 1
ATOM 1561 O O . ILE A 1 194 ? 12.547 -5.516 -16.200 1.00 81.00 194 ILE A O 1
ATOM 1565 N N . ARG A 1 195 ? 12.440 -6.997 -17.888 1.00 79.88 195 ARG A N 1
ATOM 1566 C CA . ARG A 1 195 ? 11.681 -6.119 -18.795 1.00 79.88 195 ARG A CA 1
ATOM 1567 C C . ARG A 1 195 ? 10.161 -6.258 -18.668 1.00 79.88 195 ARG A C 1
ATOM 1569 O O . ARG A 1 195 ? 9.439 -5.296 -18.890 1.00 79.88 195 ARG A O 1
ATOM 1576 N N . CYS A 1 196 ? 9.661 -7.445 -18.319 1.00 85.12 196 CYS A N 1
ATOM 1577 C CA . CYS A 1 196 ? 8.223 -7.707 -18.225 1.00 85.12 196 CYS A CA 1
ATOM 1578 C C . CYS A 1 196 ? 7.615 -7.061 -16.958 1.00 85.12 196 CYS A C 1
ATOM 1580 O O . CYS A 1 196 ? 8.011 -7.457 -15.859 1.00 85.12 196 CYS A O 1
ATOM 1582 N N . PRO A 1 197 ? 6.627 -6.144 -17.069 1.00 85.62 197 PRO A N 1
ATOM 1583 C CA . PRO A 1 197 ? 6.016 -5.461 -15.922 1.00 85.62 197 PRO A CA 1
ATOM 1584 C C . PRO A 1 197 ? 5.475 -6.402 -14.842 1.00 85.62 197 PRO A C 1
ATOM 1586 O O . PRO A 1 197 ? 5.716 -6.190 -13.656 1.00 85.62 197 PRO A O 1
ATOM 1589 N N . THR A 1 198 ? 4.801 -7.485 -15.235 1.00 85.69 198 THR A N 1
ATOM 1590 C CA . THR A 1 198 ? 4.247 -8.473 -14.295 1.00 85.69 198 THR A CA 1
ATOM 1591 C C . THR A 1 198 ? 5.346 -9.194 -13.518 1.00 85.69 198 THR A C 1
ATOM 1593 O O . THR A 1 198 ? 5.232 -9.390 -12.309 1.00 85.69 198 THR A O 1
ATOM 1596 N N . ALA A 1 199 ? 6.445 -9.551 -14.188 1.00 85.94 199 ALA A N 1
ATOM 1597 C CA . ALA A 1 199 ? 7.581 -10.201 -13.543 1.00 85.94 199 ALA A CA 1
ATOM 1598 C C . ALA A 1 199 ? 8.337 -9.237 -12.612 1.00 85.94 199 ALA A C 1
ATOM 1600 O O . ALA A 1 199 ? 8.738 -9.648 -11.525 1.00 85.94 199 ALA A O 1
ATOM 1601 N N . ILE A 1 200 ? 8.449 -7.952 -12.979 1.00 87.88 200 ILE A N 1
ATOM 1602 C CA . ILE A 1 200 ? 8.969 -6.900 -12.090 1.00 87.88 200 ILE A CA 1
ATOM 1603 C C . ILE A 1 200 ? 8.116 -6.824 -10.820 1.00 87.88 200 ILE A C 1
ATOM 1605 O O . ILE A 1 200 ? 8.654 -6.895 -9.723 1.00 87.88 200 ILE A O 1
ATOM 1609 N N . CYS A 1 201 ? 6.789 -6.734 -10.948 1.00 88.06 201 CYS A N 1
ATOM 1610 C CA . CYS A 1 201 ? 5.890 -6.620 -9.795 1.00 88.06 201 CYS A CA 1
ATOM 1611 C C . CYS A 1 201 ? 5.954 -7.850 -8.884 1.00 88.06 201 CYS A C 1
ATOM 1613 O O . CYS A 1 201 ? 5.929 -7.720 -7.660 1.00 88.06 201 CYS A O 1
ATOM 1615 N N . ARG A 1 202 ? 6.082 -9.046 -9.471 1.00 86.31 202 ARG A N 1
ATOM 1616 C CA . ARG A 1 202 ? 6.289 -10.284 -8.715 1.00 86.31 202 ARG A CA 1
ATOM 1617 C C . ARG A 1 202 ? 7.594 -10.242 -7.927 1.00 86.31 202 ARG A C 1
ATOM 1619 O O . ARG A 1 202 ? 7.584 -10.577 -6.747 1.00 86.31 202 ARG A O 1
ATOM 1626 N N . ASN A 1 203 ? 8.680 -9.805 -8.563 1.00 87.69 203 ASN A N 1
ATOM 1627 C CA . ASN A 1 203 ? 9.980 -9.686 -7.913 1.00 87.69 203 ASN A CA 1
ATOM 1628 C C . ASN A 1 203 ? 9.947 -8.646 -6.786 1.00 87.69 203 ASN A C 1
ATOM 1630 O O . ASN A 1 203 ? 10.362 -8.936 -5.675 1.00 87.69 203 ASN A O 1
ATOM 1634 N N . ILE A 1 204 ? 9.340 -7.480 -7.032 1.00 88.75 204 ILE A N 1
ATOM 1635 C CA . ILE A 1 204 ? 9.154 -6.429 -6.022 1.00 88.75 204 ILE A CA 1
ATOM 1636 C C . ILE A 1 204 ? 8.431 -6.971 -4.784 1.00 88.75 204 ILE A C 1
ATOM 1638 O O . ILE A 1 204 ? 8.838 -6.698 -3.659 1.00 88.75 204 ILE A O 1
ATOM 1642 N N . ARG A 1 205 ? 7.354 -7.742 -4.967 1.00 88.06 205 ARG A N 1
ATOM 1643 C CA . ARG A 1 205 ? 6.619 -8.328 -3.838 1.00 88.06 205 ARG A CA 1
ATOM 1644 C C . ARG A 1 205 ? 7.429 -9.406 -3.125 1.00 88.06 205 ARG A C 1
ATOM 1646 O O . ARG A 1 205 ? 7.450 -9.410 -1.900 1.00 88.06 205 ARG A O 1
ATOM 1653 N N . ALA A 1 206 ? 8.090 -10.287 -3.874 1.00 86.62 206 ALA A N 1
ATOM 1654 C CA . ALA A 1 206 ? 8.900 -11.357 -3.301 1.00 86.62 206 ALA A CA 1
ATOM 1655 C C . ALA A 1 206 ? 10.069 -10.799 -2.475 1.00 86.62 206 ALA A C 1
ATOM 1657 O O . ALA A 1 206 ? 10.238 -11.185 -1.322 1.00 86.62 206 ALA A O 1
ATOM 1658 N N . SER A 1 207 ? 10.812 -9.835 -3.023 1.00 87.19 207 SER A N 1
ATOM 1659 C CA . SER A 1 207 ? 11.929 -9.181 -2.338 1.00 87.19 207 SER A CA 1
ATOM 1660 C C . SER A 1 207 ? 11.467 -8.283 -1.191 1.00 87.19 207 SER A C 1
ATOM 1662 O O . SER A 1 207 ? 12.087 -8.277 -0.132 1.00 87.19 207 SER A O 1
ATOM 1664 N N . GLY A 1 208 ? 10.359 -7.554 -1.360 1.00 85.56 208 GLY A N 1
ATOM 1665 C CA . GLY A 1 208 ? 9.851 -6.642 -0.333 1.00 85.56 208 GLY A CA 1
ATOM 1666 C C . GLY A 1 208 ? 9.311 -7.354 0.908 1.00 85.56 208 GLY A C 1
ATOM 1667 O O . GLY A 1 208 ? 9.517 -6.876 2.023 1.00 85.56 208 GLY A O 1
ATOM 1668 N N . TRP A 1 209 ? 8.629 -8.486 0.723 1.00 85.94 209 TRP A N 1
ATOM 1669 C CA . TRP A 1 209 ? 8.051 -9.275 1.818 1.00 85.94 209 TRP A CA 1
ATOM 1670 C C . TRP A 1 209 ? 8.932 -10.442 2.264 1.00 85.94 209 TRP A C 1
ATOM 1672 O O . TRP A 1 209 ? 8.580 -11.118 3.225 1.00 85.94 209 TRP A O 1
ATOM 1682 N N . GLN A 1 210 ? 10.043 -10.693 1.564 1.00 84.00 210 GLN A N 1
ATOM 1683 C CA . GLN A 1 210 ? 10.949 -11.826 1.794 1.00 84.00 210 GLN A CA 1
ATOM 1684 C C . GLN A 1 210 ? 10.231 -13.191 1.793 1.00 84.00 210 GLN A C 1
ATOM 1686 O O . GLN A 1 210 ? 10.660 -14.129 2.461 1.00 84.00 210 GLN A O 1
ATOM 1691 N N . LYS A 1 211 ? 9.115 -13.303 1.056 1.00 80.00 211 LYS A N 1
ATOM 1692 C CA . LYS A 1 211 ? 8.241 -14.488 1.012 1.00 80.00 211 LYS A CA 1
ATOM 1693 C C . LYS A 1 211 ? 7.671 -14.726 -0.381 1.00 80.00 211 LYS A C 1
ATOM 1695 O O . LYS A 1 211 ? 7.490 -13.797 -1.173 1.00 80.00 211 LYS A O 1
ATOM 1700 N N . HIS A 1 212 ? 7.313 -15.977 -0.667 1.00 72.44 212 HIS A N 1
ATOM 1701 C CA . HIS A 1 212 ? 6.696 -16.353 -1.935 1.00 72.44 212 HIS A CA 1
ATOM 1702 C C . HIS A 1 212 ? 5.168 -16.208 -1.872 1.00 72.44 212 HIS A C 1
ATOM 1704 O O . HIS A 1 212 ? 4.450 -17.052 -1.338 1.00 72.44 212 HIS A O 1
ATOM 1710 N N . ALA A 1 213 ? 4.651 -15.125 -2.458 1.00 64.88 213 ALA A N 1
ATOM 1711 C CA . ALA A 1 213 ? 3.217 -14.863 -2.561 1.00 64.88 213 ALA A CA 1
ATOM 1712 C C . ALA A 1 213 ? 2.595 -15.539 -3.801 1.00 64.88 213 ALA A C 1
ATOM 1714 O O . ALA A 1 213 ? 2.909 -15.171 -4.937 1.00 64.88 213 ALA A O 1
ATOM 1715 N N . ARG A 1 214 ? 1.674 -16.498 -3.609 1.00 62.06 214 ARG A N 1
ATOM 1716 C CA . ARG A 1 214 ? 0.977 -17.200 -4.717 1.00 62.06 214 ARG A CA 1
ATOM 1717 C C . ARG A 1 214 ? -0.250 -16.465 -5.264 1.00 62.06 214 ARG A C 1
ATOM 1719 O O . ARG A 1 214 ? -0.684 -16.751 -6.373 1.00 62.06 214 ARG A O 1
ATOM 1726 N N . SER A 1 215 ? -0.841 -15.548 -4.504 1.00 51.84 215 SER A N 1
ATOM 1727 C CA . SER A 1 215 ? -2.240 -15.127 -4.693 1.00 51.84 215 SER A CA 1
ATOM 1728 C C . SER A 1 215 ? -2.517 -14.133 -5.823 1.00 51.84 215 SER A C 1
ATOM 1730 O O . SER A 1 215 ? -3.685 -13.839 -6.067 1.00 51.84 215 SER A O 1
ATOM 1732 N N . TYR A 1 216 ? -1.503 -13.605 -6.512 1.00 52.38 216 TYR A N 1
ATOM 1733 C CA . TYR A 1 216 ? -1.722 -12.525 -7.473 1.00 52.38 216 TYR A CA 1
ATOM 1734 C C . TYR A 1 216 ? -0.900 -12.677 -8.749 1.00 52.38 216 TYR A C 1
ATOM 1736 O O . TYR A 1 216 ? 0.021 -11.913 -9.028 1.00 52.38 216 TYR A O 1
ATOM 1744 N N . ASP A 1 217 ? -1.229 -13.694 -9.537 1.00 46.53 217 ASP A N 1
ATOM 1745 C CA . ASP A 1 217 ? -0.691 -13.808 -10.883 1.00 46.53 217 ASP A CA 1
ATOM 1746 C C . ASP A 1 217 ? -1.799 -14.186 -11.874 1.00 46.53 217 ASP A C 1
ATOM 1748 O O . ASP A 1 217 ? -2.058 -15.378 -12.064 1.00 46.53 217 ASP A O 1
ATOM 1752 N N . PRO A 1 218 ? -2.453 -13.211 -12.537 1.00 45.06 218 PRO A N 1
ATOM 1753 C CA . PRO A 1 218 ? -3.366 -13.505 -13.642 1.00 45.06 218 PRO A CA 1
ATOM 1754 C C . PRO A 1 218 ? -2.653 -14.191 -14.822 1.00 45.06 218 PRO A C 1
ATOM 1756 O O . PRO A 1 218 ? -3.314 -14.785 -15.669 1.00 45.06 218 PRO A O 1
ATOM 1759 N N . SER A 1 219 ? -1.311 -14.174 -14.872 1.00 39.75 219 SER A N 1
ATOM 1760 C CA . SER A 1 219 ? -0.542 -14.922 -15.872 1.00 39.75 219 SER A CA 1
ATOM 1761 C C . SER A 1 219 ? -0.254 -16.371 -15.467 1.00 39.75 219 SER A C 1
ATOM 1763 O O . SER A 1 219 ? 0.101 -17.172 -16.330 1.00 39.75 219 SER A O 1
ATOM 1765 N N . SER A 1 220 ? -0.472 -16.753 -14.200 1.00 41.66 220 SER A N 1
ATOM 1766 C CA . SER A 1 220 ? -0.276 -18.140 -13.759 1.00 41.66 220 SER A CA 1
ATOM 1767 C C . SER A 1 220 ? -1.309 -19.082 -14.368 1.00 41.66 220 SER A C 1
ATOM 1769 O O . SER A 1 220 ? -0.935 -20.170 -14.785 1.00 41.66 220 SER A O 1
ATOM 1771 N N . SER A 1 221 ? -2.562 -18.652 -14.549 1.00 38.06 221 SER A N 1
ATOM 1772 C CA . SER A 1 221 ? -3.579 -19.440 -15.260 1.00 38.06 221 SER A CA 1
ATOM 1773 C C . SER A 1 221 ? -3.173 -19.683 -16.721 1.00 38.06 221 SER A C 1
ATOM 1775 O O . SER A 1 221 ? -3.223 -20.812 -17.195 1.00 38.06 221 SER A O 1
ATOM 1777 N N . PHE A 1 222 ? -2.644 -18.658 -17.397 1.00 36.97 222 PHE A N 1
ATOM 1778 C CA . PHE A 1 222 ? -2.196 -18.746 -18.794 1.00 36.97 222 PHE A CA 1
ATOM 1779 C C . PHE A 1 222 ? -0.887 -19.535 -18.974 1.00 36.97 222 PHE A C 1
ATOM 1781 O O . PHE A 1 222 ? -0.714 -20.244 -19.966 1.00 36.97 222 PHE A O 1
ATOM 1788 N N . LEU A 1 223 ? 0.058 -19.432 -18.034 1.00 37.12 223 LEU A N 1
ATOM 1789 C CA . LEU A 1 223 ? 1.328 -20.164 -18.078 1.00 37.12 223 LEU A CA 1
ATOM 1790 C C . LEU A 1 223 ? 1.174 -21.625 -17.642 1.00 37.12 223 LEU A C 1
ATOM 1792 O O . LEU A 1 223 ? 1.861 -22.480 -18.199 1.00 37.12 223 LEU A O 1
ATOM 1796 N N . TYR A 1 224 ? 0.252 -21.938 -16.726 1.00 41.88 224 TYR A N 1
ATOM 1797 C CA . TYR A 1 224 ? -0.069 -23.320 -16.356 1.00 41.88 224 TYR A CA 1
ATOM 1798 C C . TYR A 1 224 ? -0.755 -24.057 -17.516 1.00 41.88 224 TYR A C 1
ATOM 1800 O O . TYR A 1 224 ? -0.436 -25.212 -17.793 1.00 41.88 224 TYR A O 1
ATOM 1808 N N . GLU A 1 225 ? -1.609 -23.366 -18.275 1.00 38.78 225 GLU A N 1
ATOM 1809 C CA . GLU A 1 225 ? -2.243 -23.910 -19.480 1.00 38.78 225 GLU A CA 1
ATOM 1810 C C . GLU A 1 225 ? -1.227 -24.113 -20.619 1.00 38.78 225 GLU A C 1
ATOM 1812 O O . GLU A 1 225 ? -1.247 -25.140 -21.297 1.00 38.78 225 GLU A O 1
ATOM 1817 N N . ARG A 1 226 ? -0.233 -23.220 -20.755 1.00 35.47 226 ARG A N 1
ATOM 1818 C CA . ARG A 1 226 ? 0.883 -23.384 -21.707 1.00 35.47 226 ARG A CA 1
ATOM 1819 C C . ARG A 1 226 ? 1.861 -24.497 -21.305 1.00 35.47 226 ARG A C 1
ATOM 1821 O O . ARG A 1 226 ? 2.342 -25.222 -22.175 1.00 35.47 226 ARG A O 1
ATOM 1828 N N . ALA A 1 227 ? 2.132 -24.667 -20.010 1.00 39.09 227 ALA A N 1
ATOM 1829 C CA . ALA A 1 227 ? 2.974 -25.744 -19.484 1.00 39.09 227 ALA A CA 1
ATOM 1830 C C . ALA A 1 227 ? 2.292 -27.121 -19.598 1.00 39.09 227 ALA A C 1
ATOM 1832 O O . ALA A 1 227 ? 2.955 -28.106 -19.932 1.00 39.09 227 ALA A O 1
ATOM 1833 N N . ASN A 1 228 ? 0.967 -27.185 -19.426 1.00 41.28 228 ASN A N 1
ATOM 1834 C CA . ASN A 1 228 ? 0.184 -28.402 -19.659 1.00 41.28 228 ASN A CA 1
ATOM 1835 C C . ASN A 1 228 ? -0.037 -28.689 -21.155 1.00 41.28 228 ASN A C 1
ATOM 1837 O O . ASN A 1 228 ? 0.003 -29.852 -21.551 1.00 41.28 228 ASN A O 1
ATOM 1841 N N . MET A 1 229 ? -0.136 -27.668 -22.017 1.00 40.31 229 MET A N 1
ATOM 1842 C CA . MET A 1 229 ? -0.129 -27.857 -23.477 1.00 40.31 229 MET A CA 1
ATOM 1843 C C . MET A 1 229 ? 1.207 -28.394 -24.005 1.00 40.31 229 MET A C 1
ATOM 1845 O O . MET A 1 229 ? 1.223 -29.135 -24.987 1.00 40.31 229 MET A O 1
ATOM 1849 N N . GLN A 1 230 ? 2.338 -28.050 -23.378 1.00 39.16 230 GLN A N 1
ATOM 1850 C CA . GLN A 1 230 ? 3.640 -28.586 -23.787 1.00 39.16 230 GLN A CA 1
ATOM 1851 C C . GLN A 1 230 ? 3.943 -29.975 -23.212 1.00 39.16 230 GLN A C 1
ATOM 1853 O O . GLN A 1 230 ? 4.654 -30.739 -23.862 1.00 39.16 230 GLN A O 1
ATOM 1858 N N . ARG A 1 231 ? 3.356 -30.350 -22.066 1.00 39.44 231 ARG A N 1
ATOM 1859 C CA . ARG A 1 231 ? 3.431 -31.723 -21.525 1.00 39.44 231 ARG A CA 1
ATOM 1860 C C . ARG A 1 231 ? 2.410 -32.691 -22.139 1.00 39.44 231 ARG A C 1
ATOM 1862 O O . ARG A 1 231 ? 2.597 -33.896 -22.038 1.00 39.44 231 ARG A O 1
ATOM 1869 N N . GLY A 1 232 ? 1.377 -32.183 -22.814 1.00 35.16 232 GLY A N 1
ATOM 1870 C CA . GLY A 1 232 ? 0.324 -32.968 -23.469 1.00 35.16 232 GLY A CA 1
ATOM 1871 C C . GLY A 1 232 ? 0.527 -33.250 -24.963 1.00 35.16 232 GLY A C 1
ATOM 1872 O O . GLY A 1 232 ? -0.425 -33.653 -25.630 1.00 35.16 232 GLY A O 1
ATOM 1873 N N . LYS A 1 233 ? 1.727 -33.049 -25.531 1.00 36.28 233 LYS A N 1
ATOM 1874 C CA . LYS A 1 233 ? 2.023 -33.465 -26.917 1.00 36.28 233 LYS A CA 1
ATOM 1875 C C . LYS A 1 233 ? 2.210 -34.979 -26.986 1.00 36.28 233 LYS A C 1
ATOM 1877 O O . LYS A 1 233 ? 3.325 -35.479 -27.091 1.00 36.28 233 LYS A O 1
ATOM 1882 N N . GLY A 1 234 ? 1.096 -35.694 -26.905 1.00 33.22 234 GLY A N 1
ATOM 1883 C CA . GLY A 1 234 ? 1.098 -37.145 -26.961 1.00 33.22 234 GLY A CA 1
ATOM 1884 C C . GLY A 1 234 ? -0.245 -37.820 -27.194 1.00 33.22 234 GLY A C 1
ATOM 1885 O O . GLY A 1 234 ? -0.231 -39.035 -27.244 1.00 33.22 234 GLY A O 1
ATOM 1886 N N . VAL A 1 235 ? -1.382 -37.128 -27.355 1.00 32.19 235 VAL A N 1
ATOM 1887 C CA . VAL A 1 235 ? -2.620 -37.779 -27.832 1.00 32.19 235 VAL A CA 1
ATOM 1888 C C . VAL A 1 235 ? -3.469 -36.792 -28.640 1.00 32.19 235 VAL A C 1
ATOM 1890 O O . VAL A 1 235 ? -3.700 -35.660 -28.226 1.00 32.19 235 VAL A O 1
ATOM 1893 N N . GLN A 1 236 ? -3.885 -37.238 -29.824 1.00 32.81 236 GLN A N 1
ATOM 1894 C CA . GLN A 1 236 ? -4.758 -36.569 -30.787 1.00 32.81 236 GLN A CA 1
ATOM 1895 C C . GLN A 1 236 ? -6.009 -35.942 -30.155 1.00 32.81 236 GLN A C 1
ATOM 1897 O O . GLN A 1 236 ? -6.684 -36.599 -29.372 1.00 32.81 236 GLN A O 1
ATOM 1902 N N . LEU A 1 237 ? -6.403 -34.758 -30.636 1.00 28.86 237 LEU A N 1
ATOM 1903 C CA . LEU A 1 237 ? -7.813 -34.429 -30.890 1.00 28.86 237 LEU A CA 1
ATOM 1904 C C . LEU A 1 237 ? -7.921 -33.225 -31.835 1.00 28.86 237 LEU A C 1
ATOM 1906 O O . LEU A 1 237 ? -8.141 -32.079 -31.464 1.00 28.86 237 LEU A O 1
ATOM 1910 N N . SER A 1 238 ? -7.760 -33.535 -33.116 1.00 33.81 238 SER A N 1
ATOM 1911 C CA . SER A 1 238 ? -8.367 -32.814 -34.227 1.00 33.81 238 SER A CA 1
ATOM 1912 C C . SER A 1 238 ? -9.891 -32.969 -34.163 1.00 33.81 238 SER A C 1
ATOM 1914 O O . SER A 1 238 ? -10.395 -34.029 -34.532 1.00 33.81 238 SER A O 1
ATOM 1916 N N . ARG A 1 239 ? -10.614 -31.951 -33.682 1.00 31.72 239 ARG A N 1
ATOM 1917 C CA . ARG A 1 239 ? -12.031 -31.611 -33.973 1.00 31.72 239 ARG A CA 1
ATOM 1918 C C . ARG A 1 239 ? -12.524 -30.605 -32.927 1.00 31.72 239 ARG A C 1
ATOM 1920 O O . ARG A 1 239 ? -12.014 -30.631 -31.821 1.00 31.72 239 ARG A O 1
ATOM 1927 N N . TRP A 1 240 ? -13.514 -29.789 -33.306 1.00 29.86 240 TRP A N 1
ATOM 1928 C CA . TRP A 1 240 ? -14.133 -28.622 -32.632 1.00 29.86 240 TRP A CA 1
ATOM 1929 C C . TRP A 1 240 ? -13.689 -27.302 -33.287 1.00 29.86 240 TRP A C 1
ATOM 1931 O O . TRP A 1 240 ? -12.874 -26.558 -32.765 1.00 29.86 240 TRP A O 1
ATOM 1941 N N . ILE A 1 241 ? -13.949 -27.147 -34.591 1.00 31.77 241 ILE A N 1
ATOM 1942 C CA . ILE A 1 241 ? -15.192 -26.593 -35.179 1.00 31.77 241 ILE A CA 1
ATOM 1943 C C . ILE A 1 241 ? -15.310 -25.090 -34.877 1.00 31.77 241 ILE A C 1
ATOM 1945 O O . ILE A 1 241 ? -15.991 -24.666 -33.952 1.00 31.77 241 ILE A O 1
ATOM 1949 N N . TYR A 1 242 ? -14.660 -24.294 -35.730 1.00 29.61 242 TYR A N 1
ATOM 1950 C CA . TYR A 1 242 ? -15.249 -23.047 -36.208 1.00 29.61 242 TYR A CA 1
ATOM 1951 C C . TYR A 1 242 ? -16.420 -23.420 -37.120 1.00 29.61 242 TYR A C 1
ATOM 1953 O O . TYR A 1 242 ? -16.232 -24.157 -38.089 1.00 29.61 242 TYR A O 1
ATOM 1961 N N . GLY A 1 243 ? -17.610 -22.915 -36.814 1.00 25.89 243 GLY A N 1
ATOM 1962 C CA . GLY A 1 243 ? -18.759 -23.021 -37.701 1.00 25.89 243 GLY A CA 1
ATOM 1963 C C . GLY A 1 243 ? -20.062 -22.615 -37.028 1.00 25.89 243 GLY A C 1
ATOM 1964 O O . GLY A 1 243 ? -20.649 -23.436 -36.334 1.00 25.89 243 GLY A O 1
ATOM 1965 N N . SER A 1 244 ? -20.531 -21.403 -37.374 1.00 28.53 244 SER A N 1
ATOM 1966 C CA . SER A 1 244 ? -21.939 -20.930 -37.386 1.00 28.53 244 SER A CA 1
ATOM 1967 C C . SER A 1 244 ? -22.646 -20.824 -36.013 1.00 28.53 244 SER A C 1
ATOM 1969 O O . SER A 1 244 ? -22.534 -21.715 -35.191 1.00 28.53 244 SER A O 1
ATOM 1971 N N . ALA A 1 245 ? -23.409 -19.789 -35.649 1.00 28.19 245 ALA A N 1
ATOM 1972 C CA . ALA A 1 245 ? -24.236 -18.846 -36.401 1.00 28.19 245 ALA A CA 1
ATOM 1973 C C . ALA A 1 245 ? -24.663 -17.655 -35.497 1.00 28.19 245 ALA A C 1
ATOM 1975 O O . ALA A 1 245 ? -24.428 -17.703 -34.290 1.00 28.19 245 ALA A O 1
ATOM 1976 N N . PHE A 1 246 ? -25.395 -16.701 -36.099 1.00 29.75 246 PHE A N 1
ATOM 1977 C CA . PHE A 1 246 ? -26.070 -15.492 -35.567 1.00 29.75 246 PHE A CA 1
ATOM 1978 C C . PHE A 1 246 ? -25.171 -14.243 -35.487 1.00 29.75 246 PHE A C 1
ATOM 1980 O O . PHE A 1 246 ? -24.281 -14.186 -34.650 1.00 29.75 246 PHE A O 1
ATOM 1987 N N . THR A 1 247 ? -25.322 -13.195 -36.306 1.00 35.25 247 THR A N 1
ATOM 1988 C CA . THR A 1 247 ? -26.314 -12.808 -37.339 1.00 35.25 247 THR A CA 1
ATOM 1989 C C . THR A 1 247 ? -25.619 -11.880 -38.330 1.00 35.25 247 THR A C 1
ATOM 1991 O O . THR A 1 247 ? -24.676 -11.188 -37.884 1.00 35.25 247 THR A O 1
#

Sequence (247 aa):
MGYNGINILEMMMRGFPDNLSRDVSYLRSVEDCISCPDWLKKMIHAWLQPIYMPHINYATLIQDVTAANLLSPRSPSSGIKQVVTQYLGTGTKIRNQEFKGLMEVKNKNHEEFFSELLCEGEELHIRLLHDIFEASIYGYVDSILSKVVKTTTIQRLAMKSSSRDIFDVITDDEMGYFNYFKWRCTVSGEETGIRCPTAICRNIRASGWQKHARSYDPSSSFLYERANMQRGKGVQLSRWIYGSAFT

Foldseek 3Di:
DADDDQAVVCVVDPCPPAPQLVVLVRLLVLLPDPPRDPLSNLLSQLVLFFAADPDDQLLVCLQDVNDFRGDAFDALLNVLLVLLLVLLLVDDPDVDVVLNVLSVVPDPVVSSVVSCVQVVDQEDQSVVSSVVSCPDSNVVSVVVSVVVSPDPVSSVVSQVPDPDHSVVSNVVSVVVRVVCNVVSSVHHHHDPVDSNSQVSSQVSRCVNNVHRYPHDDPCVVVVVVVVVVVVPPPDDDDDDDDDDDDD

Organism: NCBI:txid2711294

Secondary structure (DSSP, 8-state):
--SS---HHHHHSTT-S-HHHHHHHHHHHHHT-TTS-HHHHHHHHHHHS--B-SS--HHHHHH-TT---B--PPPHHHHHHHHHHHHHHTT---S-HHHHHHHHH--HHHHHHHHHHHT-SSEE-HHHHHHHHHTSHHHHHHHHHHHHTT-HHHHHHHHHH-SS-HHHHHHHHHHHHHHHHHHHTT----------HHHHHHHHHHHHHTSEE-S--HHHHHHHHHHHHHHTTTS------------

Solvent-accessible surface area (backbone atoms only — not comparable to full-atom values): 14630 Å² total; per-residue (Å²): 136,72,80,96,70,90,49,73,67,56,76,74,40,80,79,68,92,44,66,62,44,52,53,47,41,51,52,50,54,50,55,71,34,85,88,50,54,68,73,55,37,54,30,50,53,23,64,72,20,58,48,62,44,95,70,81,60,50,44,59,41,39,77,34,70,74,62,58,47,51,62,66,72,66,50,46,70,58,51,54,48,49,54,40,50,51,45,62,61,72,62,61,93,65,85,51,61,69,61,49,53,52,48,70,68,65,43,71,68,57,51,43,51,54,30,44,63,75,56,67,58,63,71,35,53,39,58,62,51,25,55,55,44,47,73,33,75,66,30,49,48,49,59,50,47,62,56,51,64,71,34,67,67,52,44,53,54,34,55,74,71,45,96,58,64,60,68,56,54,40,48,51,29,49,50,50,37,51,52,48,53,58,51,44,56,75,46,67,44,52,84,77,93,60,83,52,41,65,60,41,47,50,48,50,35,29,66,34,66,74,35,49,70,69,68,82,49,88,59,51,64,59,49,50,52,53,53,49,57,66,73,52,79,80,69,89,76,94,79,86,79,89,75,89,84,89,132

pLDDT: mean 76.86, std 17.31, range [25.89, 93.12]

Radius of gyration: 23.04 Å; Cα contacts (8 Å, |Δi|>4): 205; chains: 1; bounding box: 44×59×65 Å

Mean predicted aligned error: 11.37 Å

InterPro domains:
  IPR014023 Mononegavirales RNA-directed RNA polymerase catalytic domain [PF00946] (2-180)